Protein AF-A0A966Q3C2-F1 (afdb_monomer)

Radius of gyration: 20.26 Å; Cα contacts (8 Å, |Δi|>4): 524; chains: 1; bounding box: 48×35×57 Å

Nearest PDB structures (foldseek):
  7q4y-assembly2_B  TM=3.488E-01  e=3.262E+00  Homo sapiens
  4hvt-assembly1_A  TM=1.974E-01  e=1.768E+00  Rickettsia typhi str. Wilmington
  6cd8-assembly1_A  TM=2.090E-01  e=3.068E+00  Homo sapiens
  7wug-assembly1_4  TM=1.948E-01  e=4.711E+00  Saccharomyces cerevisiae

Mean predicted aligned error: 6.09 Å

Secondary structure (DSSP, 8-state):
----EE--PPPHHHHHHHHHHHHHHHHHHHTTS--HHHHHHHHHHHHH-GGGGGS-EEEEEE--S----TT--GGGHHHHH-SEEEEETT--EEEEEEE-TT--EEEEESGGGGSB-TTS-B-TTSHHHHHHHHTT--HHHHHHHHHHHTT--PPPPPPPP----HHHHHHHHHHHH-SSSEEEEE-SSS-EEEEE--HHHHHHHHTT-EEEEEEPPBTTB--EEEEEE-SSEEEEEEEE--SSSSS--EEEEEEEEE-SS--

Solvent-accessible surface area (backbone atoms only — not comparable to full-atom values): 14159 Å² total; per-residue (Å²): 137,91,72,53,34,33,63,79,80,63,59,81,66,54,49,51,51,51,54,50,51,45,54,51,50,36,48,25,55,75,59,75,54,78,45,67,62,55,46,57,51,50,54,38,49,24,72,43,40,59,76,68,63,72,48,60,65,75,44,56,43,76,56,78,81,73,44,69,43,63,95,58,54,51,70,57,32,11,76,51,58,21,51,32,38,34,29,31,74,83,68,50,78,44,23,32,27,75,31,55,77,82,54,44,66,74,30,24,28,52,44,31,48,46,24,44,47,98,84,72,45,73,33,77,85,25,65,22,31,50,54,41,35,27,63,31,47,52,62,53,54,43,49,47,16,51,26,61,51,68,70,53,84,75,89,75,85,87,61,86,74,48,70,59,34,60,69,53,43,36,56,52,46,48,60,48,69,30,18,59,24,32,45,36,32,39,73,51,101,74,42,68,48,48,33,47,31,41,69,76,51,45,47,52,62,44,44,82,52,41,75,78,47,72,46,60,24,34,76,91,38,66,42,37,37,40,31,36,35,29,85,35,30,36,34,40,38,39,40,24,43,86,59,94,70,72,68,37,44,30,29,40,35,28,56,73,43,67,34,81,95,54,109

Sequence (263 aa):
MKFDAVIAKGSNGGEKFEKKTINDLASYFKRKGVNKTYKALVDKLIAANPSFGANEIVSVTQRTGSTKKEGVATADLGAIIGDIVIKDSRNNTWYVSLKDVNGDTFSSYSGAASLFDATGTIQPDSAGAAFLKAFGTDLNKVQQGFDERNNVKRKRTAIRTTPANAKNMKQIFERAWGMNYFYVRKSGATDWKVFWMGRAKLDKLIDNMTVTNIRYPNPGSKQITIQCSTPYADYNIELRNSKRGEYPNDTKFKIVRFKGNFP

Structure (mmCIF, N/CA/C/O backbone):
data_AF-A0A966Q3C2-F1
#
_entry.id   AF-A0A966Q3C2-F1
#
loop_
_atom_site.group_PDB
_atom_site.id
_atom_site.type_symbol
_atom_site.label_atom_id
_atom_site.label_alt_id
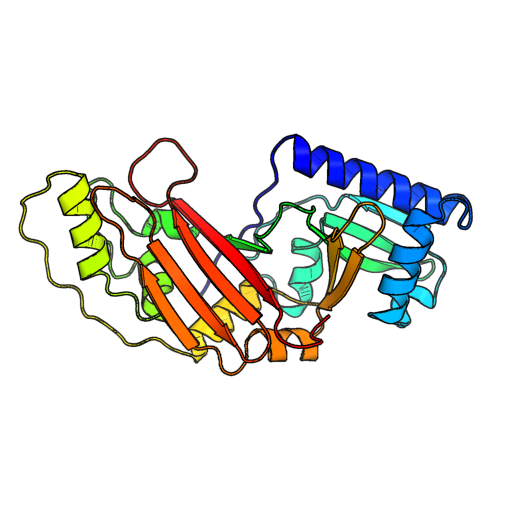_atom_site.label_comp_id
_atom_site.label_asym_id
_atom_site.label_entity_id
_atom_site.label_seq_id
_atom_site.pdbx_PDB_ins_code
_atom_site.Cartn_x
_atom_site.Cartn_y
_atom_site.Cartn_z
_atom_site.occupancy
_atom_site.B_iso_or_equiv
_atom_site.auth_seq_id
_atom_site.auth_comp_id
_atom_site.auth_asym_id
_atom_site.auth_atom_id
_atom_site.pdbx_PDB_model_num
ATOM 1 N N . MET A 1 1 ? 4.984 -16.562 -5.701 1.00 38.91 1 MET A N 1
ATOM 2 C CA . MET A 1 1 ? 5.988 -15.481 -5.602 1.00 38.91 1 MET A CA 1
ATOM 3 C C . MET A 1 1 ? 5.932 -14.906 -4.191 1.00 38.91 1 MET A C 1
ATOM 5 O O . MET A 1 1 ? 4.828 -14.663 -3.720 1.00 38.91 1 MET A O 1
ATOM 9 N N . LYS A 1 2 ? 7.064 -14.784 -3.485 1.00 41.56 2 LYS A N 1
ATOM 10 C CA . LYS A 1 2 ? 7.122 -14.247 -2.112 1.00 41.56 2 LYS A CA 1
ATOM 11 C C . LYS A 1 2 ? 7.489 -12.759 -2.178 1.00 41.56 2 LYS A C 1
ATOM 13 O O . LYS A 1 2 ? 8.458 -12.411 -2.845 1.00 41.56 2 LYS A O 1
ATOM 18 N N . PHE A 1 3 ? 6.697 -11.891 -1.548 1.00 43.09 3 PHE A N 1
ATOM 19 C CA . PHE A 1 3 ? 6.919 -10.442 -1.535 1.00 43.09 3 PHE A CA 1
ATOM 20 C C . PHE A 1 3 ? 7.098 -9.925 -0.095 1.00 43.09 3 PHE A C 1
ATOM 22 O O . PHE A 1 3 ? 6.173 -10.019 0.716 1.00 43.09 3 PHE A O 1
ATOM 29 N N . ASP A 1 4 ? 8.249 -9.307 0.184 1.00 48.25 4 ASP A N 1
ATOM 30 C CA . ASP A 1 4 ? 8.592 -8.663 1.459 1.00 48.25 4 ASP A CA 1
ATOM 31 C C . ASP A 1 4 ? 8.180 -7.192 1.512 1.00 48.25 4 ASP A C 1
ATOM 33 O O . ASP A 1 4 ? 8.952 -6.268 1.241 1.00 48.25 4 ASP A O 1
ATOM 37 N N . ALA A 1 5 ? 6.921 -6.967 1.876 1.00 39.97 5 ALA A N 1
ATOM 38 C CA . ALA A 1 5 ? 6.459 -5.644 2.263 1.00 39.97 5 ALA A CA 1
ATOM 39 C C . ALA A 1 5 ? 6.843 -5.356 3.732 1.00 39.97 5 ALA A C 1
ATOM 41 O O . ALA A 1 5 ? 6.685 -6.207 4.608 1.00 39.97 5 ALA A O 1
ATOM 42 N N . VAL A 1 6 ? 7.361 -4.156 3.995 1.00 39.25 6 VAL A N 1
ATOM 43 C CA . VAL A 1 6 ? 7.791 -3.653 5.312 1.00 39.25 6 VAL A CA 1
ATOM 44 C C . VAL A 1 6 ? 7.074 -2.329 5.557 1.00 39.25 6 VAL A C 1
ATOM 46 O O . VAL A 1 6 ? 6.781 -1.605 4.616 1.00 39.25 6 VAL A O 1
ATOM 49 N N . ILE A 1 7 ? 6.755 -1.983 6.798 1.00 43.19 7 ILE A N 1
ATOM 50 C CA . ILE A 1 7 ? 6.126 -0.691 7.111 1.00 43.19 7 ILE A CA 1
ATOM 51 C C . ILE A 1 7 ? 7.218 0.330 7.410 1.00 43.19 7 ILE A C 1
ATOM 53 O O . ILE A 1 7 ? 8.090 0.078 8.245 1.00 43.19 7 ILE A O 1
ATOM 57 N N . ALA A 1 8 ? 7.175 1.474 6.726 1.00 39.09 8 ALA A N 1
ATOM 58 C CA . ALA A 1 8 ? 8.045 2.600 7.027 1.00 39.09 8 ALA A CA 1
ATOM 59 C C . ALA A 1 8 ? 7.710 3.146 8.425 1.00 39.09 8 ALA A C 1
ATOM 61 O O . ALA A 1 8 ? 6.629 3.691 8.630 1.00 39.09 8 ALA A O 1
ATOM 62 N N . LYS A 1 9 ? 8.637 3.011 9.382 1.00 39.94 9 LYS A N 1
ATOM 63 C CA . LYS A 1 9 ? 8.557 3.717 10.668 1.00 39.94 9 LYS A CA 1
ATOM 64 C C . LYS A 1 9 ? 8.828 5.204 10.418 1.00 39.94 9 LYS A C 1
ATOM 66 O O . LYS A 1 9 ? 9.851 5.550 9.827 1.00 39.94 9 LYS A O 1
ATOM 71 N N . GLY A 1 10 ? 7.875 6.058 10.787 1.00 37.84 10 GLY A N 1
ATOM 72 C CA . GLY A 1 10 ? 7.931 7.501 10.554 1.00 37.84 10 GLY A CA 1
ATOM 73 C C . GLY A 1 10 ? 9.042 8.203 11.340 1.00 37.84 10 GLY A C 1
ATOM 74 O O . GLY A 1 10 ? 9.472 7.734 12.389 1.00 37.84 10 GLY A O 1
ATOM 75 N N . SER A 1 11 ? 9.494 9.346 10.815 1.00 46.34 11 SER A N 1
ATOM 76 C CA . SER A 1 11 ? 10.394 10.284 11.495 1.00 46.34 11 SER A CA 1
ATOM 77 C C . SER A 1 11 ? 9.716 10.945 12.707 1.00 46.34 11 SER A C 1
ATOM 79 O O . SER A 1 11 ? 8.501 10.838 12.885 1.00 46.34 11 SER A O 1
ATOM 81 N N . ASN A 1 12 ? 10.495 11.681 13.508 1.00 59.88 12 ASN A N 1
ATOM 82 C CA . ASN A 1 12 ? 10.131 12.296 14.797 1.00 59.88 12 ASN A CA 1
ATOM 83 C C . ASN A 1 12 ? 8.739 12.966 14.893 1.00 59.88 12 ASN A C 1
ATOM 85 O O . ASN A 1 12 ? 8.210 13.079 15.995 1.00 59.88 12 ASN A O 1
ATOM 89 N N . GLY A 1 13 ? 8.144 13.445 13.793 1.00 65.56 13 GLY A N 1
ATOM 90 C CA . GLY A 1 13 ? 6.788 14.015 13.781 1.00 65.56 13 GLY A CA 1
ATOM 91 C C . GLY A 1 1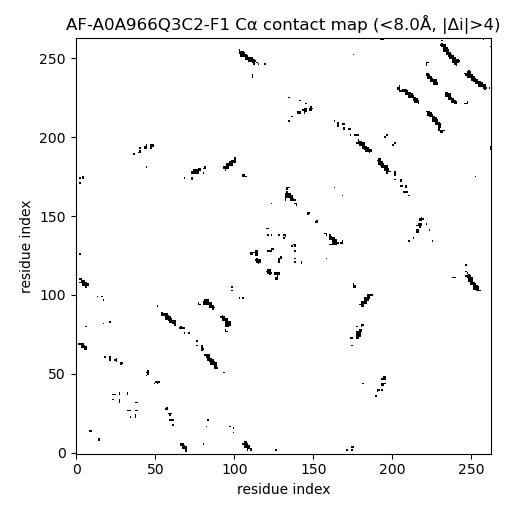3 ? 5.668 12.966 13.801 1.00 65.56 13 GLY A C 1
ATOM 92 O O . GLY A 1 13 ? 4.736 13.082 14.596 1.00 65.56 13 GLY A O 1
ATOM 93 N N . GLY A 1 14 ? 5.787 11.918 12.980 1.00 69.94 14 GLY A N 1
ATOM 94 C CA . GLY A 1 14 ? 4.809 10.826 12.917 1.00 69.94 14 GLY A CA 1
ATOM 95 C C . GLY A 1 14 ? 4.786 10.011 14.210 1.00 69.94 14 GLY A C 1
ATOM 96 O O . GLY A 1 14 ? 3.724 9.770 14.772 1.00 69.94 14 GLY A O 1
ATOM 97 N N . GLU A 1 15 ? 5.963 9.708 14.763 1.00 72.31 15 GLU A N 1
ATOM 98 C CA . GLU A 1 15 ? 6.072 8.985 16.036 1.00 72.31 15 GLU A CA 1
ATOM 99 C C . GLU A 1 15 ? 5.456 9.776 17.208 1.00 72.31 15 GLU A C 1
ATOM 101 O O . GLU A 1 15 ? 4.774 9.209 18.064 1.00 72.31 15 GLU A O 1
ATOM 106 N N . LYS A 1 16 ? 5.638 11.106 17.242 1.00 79.50 16 LYS A N 1
ATOM 107 C CA . LYS A 1 16 ? 4.986 11.976 18.239 1.00 79.50 16 LYS A CA 1
ATOM 108 C C . LYS A 1 16 ? 3.464 11.955 18.095 1.00 79.50 16 LYS A C 1
ATOM 110 O O . LYS A 1 16 ? 2.762 11.903 19.106 1.00 79.50 16 LYS A O 1
ATOM 115 N N . PHE A 1 17 ? 2.956 11.990 16.863 1.00 81.00 17 PHE A N 1
ATOM 116 C CA . PHE A 1 17 ? 1.524 11.904 16.587 1.00 81.00 17 PHE A CA 1
ATOM 117 C C . PHE A 1 17 ? 0.932 10.564 17.046 1.00 81.00 17 PHE A C 1
ATOM 119 O O . PHE A 1 17 ? -0.088 10.557 17.738 1.00 81.00 17 PHE A O 1
ATOM 126 N N . GLU A 1 18 ? 1.587 9.447 16.728 1.00 80.12 18 GLU A N 1
ATOM 127 C CA . GLU A 1 18 ? 1.166 8.109 17.156 1.00 80.12 18 GLU A CA 1
ATOM 128 C C . GLU A 1 18 ? 1.132 7.995 18.683 1.00 80.12 18 GLU A C 1
ATOM 130 O O . GLU A 1 18 ? 0.088 7.663 19.246 1.00 80.12 18 GLU A O 1
ATOM 135 N N . LYS A 1 19 ? 2.222 8.361 19.375 1.00 83.25 19 LYS A N 1
ATOM 136 C CA . LYS A 1 19 ? 2.292 8.320 20.848 1.00 83.25 19 LYS A CA 1
ATOM 137 C C . LYS A 1 19 ? 1.208 9.172 21.502 1.00 83.25 19 LYS A C 1
ATOM 139 O O . LYS A 1 19 ? 0.557 8.722 22.444 1.00 83.25 19 LYS A O 1
ATOM 144 N N . LYS A 1 20 ? 0.979 10.387 20.992 1.00 84.62 20 LYS A N 1
ATOM 145 C CA . LYS A 1 20 ? -0.098 11.255 21.483 1.00 84.62 20 LYS A CA 1
ATOM 146 C C . LYS A 1 20 ? -1.466 10.593 21.298 1.00 84.62 20 LYS A C 1
ATOM 148 O O . LYS A 1 20 ? -2.264 10.582 22.230 1.00 84.62 20 LYS A O 1
ATOM 153 N N . THR A 1 21 ? -1.713 10.018 20.123 1.00 86.50 21 THR A N 1
ATOM 154 C CA . THR A 1 21 ? -2.989 9.369 19.792 1.00 86.50 21 THR A CA 1
ATOM 155 C C . THR A 1 21 ? -3.266 8.167 20.691 1.00 86.50 21 THR A C 1
ATOM 157 O O . THR A 1 21 ? -4.381 8.015 21.186 1.00 86.50 21 THR A O 1
ATOM 160 N N . ILE A 1 22 ? -2.241 7.360 20.975 1.00 86.44 22 ILE A N 1
ATOM 161 C CA . ILE A 1 22 ? -2.315 6.230 21.910 1.00 86.44 22 ILE A CA 1
ATOM 162 C C . ILE A 1 22 ? -2.671 6.710 23.319 1.00 86.44 22 ILE A C 1
ATOM 164 O O . ILE A 1 22 ? -3.624 6.209 23.913 1.00 86.44 22 ILE A O 1
ATOM 168 N N . ASN A 1 23 ? -1.941 7.699 23.841 1.00 84.88 23 ASN A N 1
ATOM 169 C CA . ASN A 1 23 ? -2.151 8.206 25.200 1.00 84.88 23 ASN A CA 1
ATOM 170 C C . ASN A 1 23 ? -3.541 8.828 25.381 1.00 84.88 23 ASN A C 1
ATOM 172 O O . ASN A 1 23 ? -4.192 8.630 26.412 1.00 84.88 23 ASN A O 1
ATOM 176 N N . ASP A 1 24 ? -4.010 9.565 24.376 1.00 86.31 24 ASP A N 1
ATOM 177 C CA . ASP A 1 24 ? -5.331 10.177 24.401 1.00 86.31 24 ASP A CA 1
ATOM 178 C C . ASP A 1 24 ? -6.453 9.121 24.314 1.00 86.31 24 ASP A C 1
ATOM 180 O O . ASP A 1 24 ? -7.424 9.217 25.067 1.00 86.31 24 ASP A O 1
ATOM 184 N N . LEU A 1 25 ? -6.319 8.095 23.455 1.00 86.94 25 LEU A N 1
ATOM 185 C CA . LEU A 1 25 ? -7.257 6.961 23.379 1.00 86.94 25 LEU A CA 1
ATOM 186 C C . LEU A 1 25 ? -7.300 6.183 24.697 1.00 86.94 25 LEU A C 1
ATOM 188 O O . LEU A 1 25 ? -8.381 5.925 25.225 1.00 86.94 25 LEU A O 1
ATOM 192 N N . ALA A 1 26 ? -6.137 5.856 25.265 1.00 86.12 26 ALA A N 1
ATOM 193 C CA . ALA A 1 26 ? -6.043 5.184 26.558 1.00 86.12 26 ALA A CA 1
ATOM 194 C C . ALA A 1 26 ? -6.739 5.999 27.662 1.00 86.12 26 ALA A C 1
ATOM 196 O O . ALA A 1 26 ? -7.502 5.459 28.465 1.00 86.12 26 ALA A O 1
ATOM 197 N N . SER A 1 27 ? -6.531 7.320 27.668 1.00 83.81 27 SER A N 1
ATOM 198 C CA . SER A 1 27 ? -7.179 8.233 28.614 1.00 83.81 27 SER A CA 1
ATOM 199 C C . SER A 1 27 ? -8.694 8.307 28.414 1.00 83.81 27 SER A C 1
ATOM 201 O O . SER A 1 27 ? -9.431 8.344 29.400 1.00 83.81 27 SER A O 1
ATOM 203 N N . TYR A 1 28 ? -9.165 8.311 27.161 1.00 86.50 28 TYR A N 1
ATOM 204 C CA . TYR A 1 28 ? -10.589 8.306 26.822 1.00 86.50 28 TYR A CA 1
ATOM 205 C C . TYR A 1 28 ? -11.299 7.076 27.399 1.00 86.50 28 TYR A C 1
ATOM 207 O O . TYR A 1 28 ? -12.326 7.232 28.064 1.00 86.50 28 TYR A O 1
ATOM 215 N N . PHE A 1 29 ? -10.731 5.879 27.209 1.00 85.75 29 PHE A N 1
ATOM 216 C CA . PHE A 1 29 ? -11.319 4.643 27.730 1.00 85.75 29 PHE A CA 1
ATOM 217 C C . PHE A 1 29 ? -11.207 4.544 29.257 1.00 85.75 29 PHE A C 1
ATOM 219 O O . PHE A 1 29 ? -12.196 4.234 29.914 1.00 85.75 29 PHE A O 1
ATOM 226 N N . LYS A 1 30 ? -10.068 4.926 29.855 1.00 81.62 30 LYS A N 1
ATOM 227 C CA . LYS A 1 30 ? -9.888 4.901 31.321 1.00 81.62 30 LYS A CA 1
ATOM 228 C C . LYS A 1 30 ? -10.824 5.861 32.066 1.00 81.62 30 LYS A C 1
ATOM 230 O O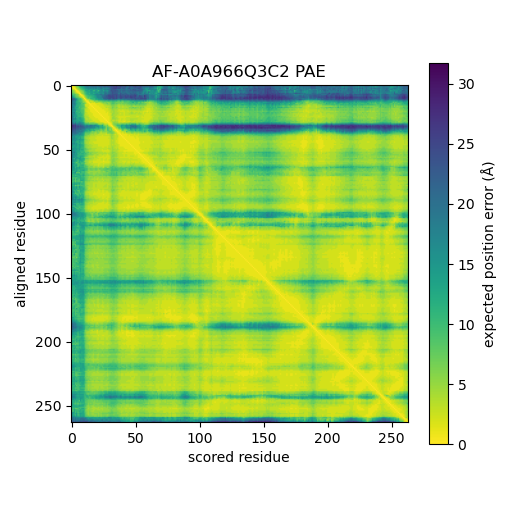 . LYS A 1 30 ? -11.240 5.567 33.182 1.00 81.62 30 LYS A O 1
ATOM 235 N N . ARG A 1 31 ? -11.129 7.029 31.487 1.00 74.81 31 ARG A N 1
ATOM 236 C CA . ARG A 1 31 ? -11.935 8.087 32.131 1.00 74.81 31 ARG A CA 1
ATOM 237 C C . ARG A 1 31 ? -13.383 8.153 31.626 1.00 74.81 31 ARG A C 1
ATOM 239 O O . ARG A 1 31 ? -14.027 9.173 31.833 1.00 74.81 31 ARG A O 1
ATOM 246 N N . LYS A 1 32 ? -13.894 7.111 30.955 1.00 65.44 32 LYS A N 1
ATOM 247 C CA . LYS A 1 32 ? -15.273 7.037 30.421 1.00 65.44 32 LYS A CA 1
ATOM 248 C C . LYS A 1 32 ? -15.702 8.266 29.595 1.00 65.44 32 LYS A C 1
ATOM 250 O O . LYS A 1 32 ? -16.758 8.847 29.819 1.00 65.44 32 LYS A O 1
ATOM 255 N N . GLY A 1 33 ? -14.900 8.661 28.607 1.00 60.06 33 GLY A N 1
ATOM 256 C CA . GLY A 1 33 ? -15.405 9.511 27.522 1.00 60.06 33 GLY A CA 1
ATOM 257 C C . GLY A 1 33 ? -15.298 11.032 27.679 1.00 60.06 33 GLY A C 1
ATOM 258 O O . GLY A 1 33 ? -15.899 11.766 26.899 1.00 60.06 33 GLY A O 1
ATOM 259 N N . VAL A 1 34 ? -14.494 11.539 28.620 1.00 58.44 34 VAL A N 1
ATOM 260 C CA . VAL A 1 34 ? -14.343 12.997 28.851 1.00 58.44 34 VAL A CA 1
ATOM 261 C C . VAL A 1 34 ? -13.699 13.737 27.657 1.00 58.44 34 VAL A C 1
ATOM 263 O O . VAL A 1 34 ? -13.908 14.935 27.473 1.00 58.44 34 VAL A O 1
ATOM 266 N N . ASN A 1 35 ? -12.950 13.045 26.789 1.00 66.75 35 ASN A N 1
ATOM 267 C CA . ASN A 1 35 ? -12.314 13.660 25.620 1.00 66.75 35 ASN A CA 1
ATOM 268 C C . ASN A 1 35 ? -13.223 13.607 24.373 1.00 66.75 35 ASN A C 1
ATOM 270 O O . ASN A 1 35 ? -13.216 12.625 23.626 1.00 66.75 35 ASN A O 1
ATOM 274 N N . LYS A 1 36 ? -13.976 14.692 24.126 1.00 65.19 36 LYS A N 1
ATOM 275 C CA . LYS A 1 36 ? -14.934 14.820 23.005 1.00 65.19 36 LYS A CA 1
ATOM 276 C C . LYS A 1 36 ? -14.326 14.522 21.624 1.00 65.19 36 LYS A C 1
ATOM 278 O O . LYS A 1 36 ? -15.007 13.950 20.778 1.00 65.19 36 LYS A O 1
ATOM 283 N N . THR A 1 37 ? -13.050 14.844 21.398 1.00 67.12 37 THR A N 1
ATOM 284 C CA . THR A 1 37 ? -12.366 14.585 20.116 1.00 67.12 37 THR A CA 1
ATOM 285 C C . THR A 1 37 ? -12.195 13.091 19.845 1.00 67.12 37 THR A C 1
ATOM 287 O O . THR A 1 37 ? -12.339 12.644 18.709 1.00 67.12 37 THR A O 1
ATOM 290 N N . TYR A 1 38 ? -11.916 12.302 20.883 1.00 80.19 38 TYR A N 1
ATOM 291 C CA . TYR A 1 38 ? -11.744 10.855 20.743 1.00 80.19 38 TYR A CA 1
ATOM 292 C C . TYR A 1 38 ? -13.061 10.097 20.793 1.00 80.19 38 TYR A C 1
ATOM 294 O O . TYR A 1 38 ? -13.133 9.011 20.226 1.00 80.19 38 TYR A O 1
ATOM 302 N N . LYS A 1 39 ? -14.124 10.703 21.339 1.00 84.00 39 LYS A N 1
ATOM 303 C CA . LYS A 1 39 ? -15.482 10.179 21.178 1.00 84.00 39 LYS A CA 1
ATOM 304 C C . LYS A 1 39 ? -15.829 10.003 19.699 1.00 84.00 39 LYS A C 1
ATOM 306 O O . LYS A 1 39 ? -16.220 8.916 19.299 1.00 84.00 39 LYS A O 1
ATOM 311 N N . ALA A 1 40 ? -15.600 11.033 18.880 1.00 86.00 40 ALA A N 1
ATOM 312 C CA . ALA A 1 40 ? -15.886 10.975 17.446 1.00 86.00 40 ALA A CA 1
ATOM 313 C C . ALA A 1 40 ? -15.088 9.870 16.730 1.00 86.00 40 ALA A C 1
ATOM 315 O O . ALA A 1 40 ? -15.624 9.182 15.866 1.00 86.00 40 ALA A O 1
ATOM 316 N N . LEU A 1 41 ? -13.819 9.668 17.102 1.00 89.56 41 LEU A N 1
ATOM 317 C CA . LEU A 1 41 ? -13.018 8.565 16.568 1.00 89.56 41 LEU A CA 1
ATOM 318 C C . LEU A 1 41 ? -13.589 7.200 16.985 1.00 89.56 41 LEU A C 1
ATOM 320 O O . LEU A 1 41 ? -13.743 6.325 16.139 1.00 89.56 41 LEU A O 1
ATOM 324 N N . VAL A 1 42 ? -13.926 7.022 18.265 1.00 91.00 42 VAL A N 1
ATOM 325 C CA . VAL A 1 42 ? -14.482 5.764 18.788 1.00 91.00 42 VAL A CA 1
ATOM 326 C C . VAL A 1 42 ? -15.838 5.446 18.166 1.00 91.00 42 VAL A C 1
ATOM 328 O O . VAL A 1 42 ? -16.036 4.320 17.722 1.00 91.00 42 VAL A O 1
ATOM 331 N N . ASP A 1 43 ? -16.727 6.431 18.035 1.00 91.50 43 ASP A N 1
ATOM 332 C CA . ASP A 1 43 ? -18.014 6.260 17.355 1.00 91.50 43 ASP A CA 1
ATOM 333 C C . ASP A 1 43 ? -17.804 5.771 15.908 1.00 91.50 43 ASP A C 1
ATOM 335 O O . ASP A 1 43 ? -18.489 4.856 15.451 1.00 91.50 43 ASP A O 1
ATOM 339 N N . LYS A 1 44 ? -16.804 6.314 15.194 1.00 93.12 44 LYS A N 1
ATOM 340 C CA . LYS A 1 44 ? -16.458 5.863 13.836 1.00 93.12 44 LYS A CA 1
ATOM 341 C C . LYS A 1 44 ? -15.824 4.468 13.801 1.00 93.12 44 LYS A C 1
ATOM 343 O O . LYS A 1 44 ? -16.072 3.734 12.848 1.00 93.12 44 LYS A O 1
ATOM 348 N N . LEU A 1 45 ? -15.038 4.077 14.808 1.00 94.94 45 LEU A N 1
ATOM 349 C CA . LEU A 1 45 ? -14.520 2.704 14.934 1.00 94.94 45 LEU A CA 1
ATOM 350 C C . LEU A 1 45 ? -15.668 1.703 15.120 1.00 94.94 45 LEU A C 1
ATOM 352 O O . LEU A 1 45 ? -15.722 0.700 14.411 1.00 94.94 45 LEU A O 1
ATOM 356 N N . ILE A 1 46 ? -16.618 2.011 16.009 1.00 95.19 46 ILE A N 1
ATOM 357 C CA . ILE A 1 46 ? -17.813 1.187 16.243 1.00 95.19 46 ILE A CA 1
ATOM 358 C C . ILE A 1 46 ? -18.665 1.110 14.972 1.00 95.19 46 ILE A C 1
ATOM 360 O O . ILE A 1 46 ? -19.058 0.022 14.566 1.00 95.19 46 ILE A O 1
ATOM 364 N N . ALA A 1 47 ? -18.902 2.235 14.294 1.00 95.12 47 ALA A N 1
ATOM 365 C CA . ALA A 1 47 ? -19.659 2.247 13.043 1.00 95.12 47 ALA A CA 1
ATOM 366 C C . ALA A 1 47 ? -18.974 1.429 11.931 1.00 95.12 47 ALA A C 1
ATOM 368 O O . ALA A 1 47 ? -19.646 0.763 11.147 1.00 95.12 47 ALA A O 1
ATOM 369 N N . ALA A 1 48 ? -17.639 1.459 11.864 1.00 95.12 48 ALA A N 1
ATOM 370 C CA . ALA A 1 48 ? -16.870 0.711 10.874 1.00 95.12 48 ALA A CA 1
ATOM 371 C C . ALA A 1 48 ? -16.845 -0.803 11.141 1.00 95.12 48 ALA A C 1
ATOM 373 O O . ALA A 1 48 ? -16.741 -1.579 10.190 1.00 95.12 48 ALA A O 1
ATOM 374 N N . ASN A 1 49 ? -16.916 -1.225 12.406 1.00 96.19 49 ASN A N 1
ATOM 375 C CA . ASN A 1 49 ? -17.087 -2.622 12.790 1.00 96.19 49 ASN A CA 1
ATOM 376 C C . ASN A 1 49 ? -17.796 -2.731 14.160 1.00 96.19 49 ASN A C 1
ATOM 378 O O . ASN A 1 49 ? -17.128 -2.612 15.193 1.00 96.19 49 ASN A O 1
ATOM 382 N N . PRO A 1 50 ? -19.119 -2.998 14.194 1.00 95.25 50 PRO A N 1
ATOM 383 C CA . PRO A 1 50 ? -19.914 -2.975 15.426 1.00 95.25 50 PRO A CA 1
ATOM 384 C C . PRO A 1 50 ? -19.416 -3.902 16.536 1.00 95.25 50 PRO A C 1
ATOM 386 O O . PRO A 1 50 ? -19.586 -3.587 17.713 1.00 95.25 50 PRO A O 1
ATOM 389 N N . SER A 1 51 ? -18.741 -5.007 16.195 1.00 95.12 51 SER A N 1
ATOM 390 C CA . SER A 1 51 ? -18.183 -5.925 17.195 1.00 95.12 51 SER A CA 1
ATOM 391 C C . SER A 1 51 ? -17.119 -5.275 18.086 1.00 95.12 51 SER A C 1
ATOM 393 O O . SER A 1 51 ? -16.911 -5.732 19.204 1.00 95.12 51 SER A O 1
ATOM 395 N N . PHE A 1 52 ? -16.466 -4.201 17.626 1.00 94.19 52 PHE A N 1
ATOM 396 C CA . PHE A 1 52 ? -15.507 -3.440 18.433 1.00 94.19 52 PHE A CA 1
ATOM 397 C C . PHE A 1 52 ? -16.161 -2.774 19.649 1.00 94.19 52 PHE A C 1
ATOM 399 O O . PHE A 1 52 ? -15.551 -2.698 20.710 1.00 94.19 52 PHE A O 1
ATOM 406 N N . GLY A 1 53 ? -17.407 -2.311 19.507 1.00 89.50 53 GLY A N 1
ATOM 407 C CA . GLY A 1 53 ? -18.156 -1.650 20.580 1.00 89.50 53 GLY A CA 1
ATOM 408 C C . GLY A 1 53 ? -18.918 -2.602 21.500 1.00 89.50 53 GLY A C 1
ATOM 409 O O . GLY A 1 53 ? -19.625 -2.135 22.386 1.00 89.50 53 GLY A O 1
ATOM 410 N N . ALA A 1 54 ? -18.819 -3.917 21.282 1.00 92.81 54 ALA A N 1
ATOM 411 C CA . ALA A 1 54 ? -19.628 -4.904 21.996 1.00 92.81 54 ALA A CA 1
ATOM 412 C C . ALA A 1 54 ? -19.158 -5.164 23.438 1.00 92.81 54 ALA A C 1
ATOM 414 O O . ALA A 1 54 ? -19.934 -5.658 24.252 1.00 92.81 54 ALA A O 1
ATOM 415 N N . ASN A 1 55 ? -17.898 -4.854 23.753 1.00 91.69 55 ASN A N 1
ATOM 416 C CA . ASN A 1 55 ? -17.293 -5.102 25.059 1.00 91.69 55 ASN A CA 1
ATOM 417 C C . ASN A 1 55 ? -16.543 -3.860 25.552 1.00 91.69 55 ASN A C 1
ATOM 419 O O . ASN A 1 55 ? -16.113 -3.014 24.767 1.00 91.69 55 ASN A O 1
ATOM 423 N N . GLU A 1 56 ? -16.350 -3.772 26.867 1.00 90.38 56 GLU A N 1
ATOM 424 C CA . GLU A 1 56 ? -15.559 -2.704 27.474 1.00 90.38 56 GLU A CA 1
ATOM 425 C C . GLU A 1 56 ? -14.094 -2.792 27.032 1.00 90.38 56 GLU A C 1
ATOM 427 O O . GLU A 1 56 ? -13.487 -3.861 27.068 1.00 90.38 56 GLU A O 1
ATOM 432 N N . ILE A 1 57 ? -13.508 -1.660 26.644 1.00 91.62 57 ILE A N 1
ATOM 433 C CA . ILE A 1 57 ? -12.086 -1.578 26.312 1.00 91.62 57 ILE A CA 1
ATOM 434 C C . ILE A 1 57 ? -11.267 -1.437 27.592 1.00 91.62 57 ILE A C 1
ATOM 436 O O . ILE A 1 57 ? -11.413 -0.462 28.326 1.00 91.62 57 ILE A O 1
ATOM 440 N N . VAL A 1 58 ? -10.357 -2.384 27.818 1.00 91.50 58 VAL A N 1
ATOM 441 C CA . VAL A 1 58 ? -9.539 -2.462 29.040 1.00 91.50 58 VAL A CA 1
ATOM 442 C C . VAL A 1 58 ? -8.088 -2.039 28.817 1.00 91.50 58 VAL A C 1
ATOM 444 O O . VAL A 1 58 ? -7.384 -1.715 29.771 1.00 91.50 58 VAL A O 1
ATOM 447 N N . SER A 1 59 ? -7.610 -2.033 27.568 1.00 91.19 59 SER A N 1
ATOM 448 C CA . SER A 1 59 ? -6.222 -1.679 27.262 1.00 91.19 59 SER A CA 1
ATOM 449 C C . SER A 1 59 ? -6.061 -1.052 25.882 1.00 91.19 59 SER A C 1
ATOM 451 O O . SER A 1 59 ? -6.689 -1.483 24.917 1.00 91.19 59 SER A O 1
ATOM 453 N N . VAL A 1 60 ? -5.174 -0.060 25.795 1.00 91.56 60 VAL A N 1
ATOM 454 C CA . VAL A 1 60 ? -4.701 0.556 24.551 1.00 91.56 60 VAL A CA 1
ATOM 455 C C . VAL A 1 60 ? -3.188 0.695 24.658 1.00 91.56 60 VAL A C 1
ATOM 457 O O . VAL A 1 60 ? -2.692 1.386 25.547 1.00 91.56 60 VAL A O 1
ATOM 460 N N . THR A 1 61 ? -2.448 0.041 23.768 1.00 90.19 61 THR A N 1
ATOM 461 C CA . THR A 1 61 ? -0.982 0.020 23.791 1.00 90.19 61 THR A CA 1
ATOM 462 C C . THR A 1 61 ? -0.396 0.219 22.400 1.00 90.19 61 THR A C 1
ATOM 464 O O . THR A 1 61 ? -1.053 0.007 21.381 1.00 90.19 61 THR A O 1
ATOM 467 N N . GLN A 1 62 ? 0.867 0.642 22.348 1.00 89.12 62 GLN A N 1
ATOM 468 C CA . GLN A 1 62 ? 1.621 0.656 21.100 1.00 89.12 62 GLN A CA 1
ATOM 469 C C . GLN A 1 62 ? 1.964 -0.777 20.688 1.00 89.12 62 GLN A C 1
ATOM 471 O O . GLN A 1 62 ? 2.394 -1.580 21.520 1.00 89.12 62 GLN A O 1
ATOM 476 N N . ARG A 1 63 ? 1.842 -1.090 19.395 1.00 90.25 63 ARG A N 1
ATOM 477 C CA . ARG A 1 63 ? 2.318 -2.370 18.873 1.00 90.25 63 ARG A CA 1
ATOM 478 C C . ARG A 1 63 ? 3.847 -2.438 18.951 1.00 90.25 63 ARG A C 1
ATOM 480 O O . ARG A 1 63 ? 4.555 -1.543 18.489 1.00 90.25 63 ARG A O 1
ATOM 487 N N . THR A 1 64 ? 4.363 -3.547 19.468 1.00 83.38 64 THR A N 1
ATOM 488 C CA . THR A 1 64 ? 5.793 -3.873 19.480 1.00 83.38 64 THR A CA 1
ATOM 489 C C . THR A 1 64 ? 6.097 -5.039 18.531 1.00 83.38 64 THR A C 1
ATOM 491 O O . THR A 1 64 ? 5.197 -5.719 18.040 1.00 83.38 64 THR A O 1
ATOM 494 N N . GLY A 1 65 ? 7.379 -5.258 18.227 1.00 81.75 65 GLY A N 1
ATOM 495 C CA . GLY A 1 65 ? 7.832 -6.382 17.402 1.00 81.75 65 GLY A CA 1
ATOM 496 C C . GLY A 1 65 ? 8.047 -6.065 15.917 1.00 81.75 65 GLY A C 1
ATOM 497 O O . GLY A 1 65 ? 8.022 -4.910 15.470 1.00 81.75 65 GLY A O 1
ATOM 498 N N . SER A 1 66 ? 8.310 -7.126 15.150 1.00 79.50 66 SER A N 1
ATOM 499 C CA . SER A 1 66 ? 8.693 -7.059 13.734 1.00 79.50 66 SER A CA 1
ATOM 500 C C . SER A 1 66 ? 7.605 -6.424 12.866 1.00 79.50 66 SER A C 1
ATOM 502 O O . SER A 1 66 ? 6.419 -6.622 13.107 1.00 79.50 66 SER A O 1
ATOM 504 N N . THR A 1 67 ? 8.011 -5.663 11.850 1.00 80.75 67 THR A N 1
ATOM 505 C CA . THR A 1 67 ? 7.132 -5.155 10.779 1.00 80.75 67 THR A CA 1
ATOM 506 C C . THR A 1 67 ? 7.284 -5.954 9.483 1.00 80.75 67 THR A C 1
ATOM 508 O O . THR A 1 67 ? 6.725 -5.575 8.452 1.00 80.75 67 THR A O 1
ATOM 511 N N . LYS A 1 68 ? 8.070 -7.042 9.507 1.00 80.25 68 LYS A N 1
ATOM 512 C CA . LYS A 1 68 ? 8.231 -7.935 8.359 1.00 80.25 68 LYS A CA 1
ATOM 513 C C . LYS A 1 68 ? 6.924 -8.665 8.123 1.00 80.25 68 LYS A C 1
ATOM 515 O O . LYS A 1 68 ? 6.399 -9.307 9.028 1.00 80.25 68 LYS A O 1
ATOM 520 N N . LYS A 1 69 ? 6.430 -8.584 6.893 1.00 83.31 69 LYS A N 1
ATOM 521 C CA . LYS A 1 69 ? 5.229 -9.310 6.516 1.00 83.31 69 LYS A CA 1
ATOM 522 C C . LYS A 1 69 ? 5.544 -10.749 6.126 1.00 83.31 69 LYS A C 1
ATOM 524 O O . LYS A 1 69 ? 4.655 -11.560 6.278 1.00 83.31 69 LYS A O 1
ATOM 529 N N . GLU A 1 70 ? 6.731 -11.088 5.617 1.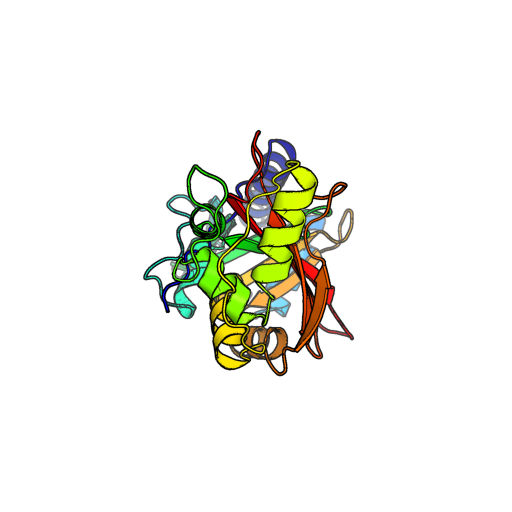00 81.12 70 GLU A N 1
ATOM 530 C CA . GLU A 1 70 ? 7.083 -12.425 5.087 1.00 81.12 70 GLU A CA 1
ATOM 531 C C . GLU A 1 70 ? 6.522 -13.612 5.901 1.00 81.12 70 GLU A C 1
ATOM 533 O O . GLU A 1 70 ? 6.584 -13.622 7.126 1.00 81.12 70 GLU A O 1
ATOM 538 N N . GLY A 1 71 ? 5.943 -14.607 5.219 1.00 83.56 71 GLY A N 1
ATOM 539 C CA . GLY A 1 71 ? 5.447 -15.842 5.849 1.00 83.56 71 GLY A CA 1
ATOM 540 C C . GLY A 1 71 ? 4.123 -15.721 6.616 1.00 83.56 71 GLY A C 1
ATOM 541 O O . GLY A 1 71 ? 3.475 -16.732 6.853 1.00 83.56 71 GLY A O 1
ATOM 542 N N . VAL A 1 72 ? 3.670 -14.508 6.943 1.00 88.44 72 VAL A N 1
ATOM 543 C CA . VAL A 1 72 ? 2.394 -14.270 7.646 1.00 88.44 72 VAL A CA 1
ATOM 544 C C . VAL A 1 72 ? 1.212 -14.408 6.679 1.00 88.44 72 VAL A C 1
ATOM 546 O O . VAL A 1 72 ? 1.308 -13.938 5.543 1.00 88.44 72 VAL A O 1
ATOM 549 N N . ALA A 1 73 ? 0.085 -15.003 7.074 1.00 91.31 73 ALA A N 1
ATOM 550 C CA . ALA A 1 73 ? -1.108 -15.039 6.223 1.00 91.31 73 ALA A CA 1
ATOM 551 C C . ALA A 1 73 ? -1.728 -13.635 6.077 1.00 91.31 73 ALA A C 1
ATOM 553 O O . ALA A 1 73 ? -1.611 -12.795 6.963 1.00 91.31 73 ALA A O 1
ATOM 554 N N . THR A 1 74 ? -2.417 -13.349 4.966 1.00 91.00 74 THR A N 1
ATOM 555 C CA . THR A 1 74 ? -3.050 -12.029 4.740 1.00 91.00 74 THR A CA 1
ATOM 556 C C . THR A 1 74 ? -4.040 -11.650 5.847 1.00 91.00 74 THR A C 1
ATOM 558 O O . THR A 1 74 ? -4.100 -10.482 6.227 1.00 91.00 74 THR A O 1
ATOM 561 N N . ALA A 1 75 ? -4.764 -12.634 6.391 1.00 93.19 75 ALA A N 1
ATOM 562 C CA . ALA A 1 75 ? -5.697 -12.452 7.504 1.00 93.19 75 ALA A CA 1
ATOM 563 C C . ALA A 1 75 ? -5.009 -12.012 8.811 1.00 93.19 75 ALA A C 1
ATOM 565 O O . ALA A 1 75 ? -5.625 -11.320 9.615 1.00 93.19 75 ALA A O 1
ATOM 566 N N . ASP A 1 76 ? -3.730 -12.338 8.990 1.00 93.31 76 ASP A N 1
ATOM 567 C CA . ASP A 1 76 ? -2.985 -12.057 10.224 1.00 93.31 76 ASP A CA 1
ATOM 568 C C . ASP A 1 76 ? -2.145 -10.779 10.111 1.00 93.31 76 ASP A C 1
ATOM 570 O O . ASP A 1 76 ? -1.549 -10.305 11.080 1.00 93.31 76 ASP A O 1
ATOM 574 N N . LEU A 1 77 ? -2.099 -10.176 8.917 1.00 92.69 77 LEU A N 1
ATOM 575 C CA . LEU A 1 77 ? -1.310 -8.975 8.675 1.00 92.69 77 LEU A CA 1
ATOM 576 C C . LEU A 1 77 ? -1.782 -7.763 9.480 1.00 92.69 77 LEU A C 1
ATOM 578 O O . LEU A 1 77 ? -0.971 -6.870 9.703 1.00 92.69 77 LEU A O 1
ATOM 582 N N . GLY A 1 78 ? -3.028 -7.722 9.954 1.00 92.38 78 GLY A N 1
ATOM 583 C CA . GLY A 1 78 ? -3.518 -6.655 10.828 1.00 92.38 78 GLY A CA 1
ATOM 584 C C . GLY A 1 78 ? -2.660 -6.483 12.081 1.00 92.38 78 GLY A C 1
ATOM 585 O O . GLY A 1 78 ? -2.323 -5.356 12.442 1.00 92.38 78 GLY A O 1
ATOM 586 N N . ALA A 1 79 ? -2.186 -7.591 12.660 1.00 92.31 79 ALA A N 1
ATOM 587 C CA . ALA A 1 79 ? -1.294 -7.583 13.817 1.00 92.31 79 ALA A CA 1
ATOM 588 C C . ALA A 1 79 ? 0.105 -7.029 13.507 1.00 92.31 79 ALA A C 1
ATOM 590 O O . ALA A 1 79 ? 0.779 -6.527 14.401 1.00 92.31 79 ALA A O 1
ATOM 591 N N . ILE A 1 80 ? 0.545 -7.105 12.247 1.00 90.50 80 ILE A N 1
ATOM 592 C CA . ILE A 1 80 ? 1.824 -6.553 11.775 1.00 90.50 80 ILE A CA 1
ATOM 593 C C . ILE A 1 80 ? 1.668 -5.089 11.345 1.00 90.50 80 ILE A C 1
ATOM 595 O O . ILE A 1 80 ? 2.607 -4.305 11.487 1.00 90.50 80 ILE A O 1
ATOM 599 N N . ILE A 1 81 ? 0.494 -4.733 10.811 1.00 89.56 81 ILE A N 1
ATOM 600 C CA . ILE A 1 81 ? 0.175 -3.425 10.225 1.00 89.56 81 ILE A CA 1
ATOM 601 C C . ILE A 1 81 ? -0.303 -2.400 11.248 1.00 89.56 81 ILE A C 1
ATOM 603 O O . ILE A 1 81 ? -0.103 -1.202 11.047 1.00 89.56 81 ILE A O 1
ATOM 607 N N . GLY A 1 82 ? -0.919 -2.858 12.335 1.00 89.69 82 GLY A N 1
ATOM 608 C CA . GLY A 1 82 ? -1.363 -1.992 13.412 1.00 89.69 82 GLY A CA 1
ATOM 609 C C . GLY A 1 82 ? -0.213 -1.218 14.056 1.00 89.69 82 GLY A C 1
ATOM 610 O O . GLY A 1 82 ? 0.854 -1.756 14.344 1.00 89.69 82 GLY A O 1
ATOM 611 N N . ASP A 1 83 ? -0.468 0.048 14.340 1.00 89.38 83 ASP A N 1
ATOM 612 C CA . ASP A 1 83 ? 0.382 0.899 15.168 1.00 89.38 83 ASP A CA 1
ATOM 613 C C . ASP A 1 83 ? -0.092 0.842 16.634 1.00 89.38 83 ASP A C 1
ATOM 615 O O . ASP A 1 83 ? 0.713 0.900 17.568 1.00 89.38 83 ASP A O 1
ATOM 619 N N . ILE A 1 84 ? -1.401 0.633 16.834 1.00 91.94 84 ILE A N 1
ATOM 620 C CA . ILE A 1 84 ? -2.055 0.476 18.139 1.00 91.94 84 ILE A CA 1
ATOM 621 C C . ILE A 1 84 ? -2.659 -0.922 18.264 1.00 91.94 84 ILE A C 1
ATOM 623 O O . ILE A 1 84 ? -3.276 -1.433 17.325 1.00 91.94 84 ILE A O 1
ATOM 627 N N . VAL A 1 85 ? -2.529 -1.495 19.458 1.00 94.75 85 VAL A N 1
ATOM 628 C CA . VAL A 1 85 ? -3.246 -2.686 19.910 1.00 94.75 85 VAL A CA 1
ATOM 629 C C . VAL A 1 85 ? -4.261 -2.268 20.971 1.00 94.75 85 VAL A C 1
ATOM 631 O O . VAL A 1 85 ? -3.907 -1.646 21.971 1.00 94.75 85 VAL A O 1
ATOM 634 N N . ILE A 1 86 ? -5.528 -2.604 20.758 1.00 93.94 86 ILE A N 1
ATOM 635 C CA . ILE A 1 86 ? -6.619 -2.367 21.704 1.00 93.94 86 ILE A CA 1
ATOM 636 C C . ILE A 1 86 ? -7.147 -3.723 22.164 1.00 93.94 86 ILE A C 1
ATOM 638 O O . ILE A 1 86 ? -7.395 -4.595 21.333 1.00 93.94 86 ILE A O 1
ATOM 642 N N . LYS A 1 87 ? -7.331 -3.905 23.473 1.00 95.12 87 LYS A N 1
ATOM 643 C CA . LYS A 1 87 ? -7.945 -5.111 24.037 1.00 95.12 87 LYS A CA 1
ATOM 644 C C . LYS A 1 87 ? -9.242 -4.789 24.750 1.00 95.12 87 LYS A C 1
ATOM 646 O O . LYS A 1 87 ? -9.315 -3.803 25.488 1.00 95.12 87 LYS A O 1
ATOM 651 N N . ASP A 1 88 ? -10.230 -5.650 24.551 1.00 93.69 88 ASP A N 1
ATOM 652 C CA . ASP A 1 88 ? -11.488 -5.599 25.286 1.00 93.69 88 ASP A CA 1
ATOM 653 C C . ASP A 1 88 ? -11.500 -6.540 26.503 1.00 93.69 88 ASP A C 1
ATOM 655 O O . ASP A 1 88 ? -10.567 -7.317 26.727 1.00 93.69 88 ASP A O 1
ATOM 659 N N . SER A 1 89 ? -12.555 -6.457 27.310 1.00 93.25 89 SER A N 1
ATOM 660 C CA . SER A 1 89 ? -12.739 -7.245 28.533 1.00 93.25 89 SER A CA 1
ATOM 661 C C . SER A 1 89 ? -12.918 -8.746 28.289 1.00 93.25 89 SER A C 1
ATOM 663 O O . SER A 1 89 ? -12.787 -9.531 29.225 1.00 93.25 89 SER A O 1
ATOM 665 N N . ARG A 1 90 ? -13.158 -9.168 27.040 1.00 95.88 90 ARG A N 1
ATOM 666 C CA . ARG A 1 90 ? -13.162 -10.578 26.616 1.00 95.88 90 ARG A CA 1
ATOM 667 C C . ARG A 1 90 ? -11.830 -11.010 26.001 1.00 95.88 90 ARG A C 1
ATOM 669 O O . ARG A 1 90 ? -11.739 -12.107 25.458 1.00 95.88 90 ARG A O 1
ATOM 676 N N . ASN A 1 91 ? -10.799 -10.169 26.096 1.00 92.69 91 ASN A N 1
ATOM 677 C CA . ASN A 1 91 ? -9.474 -10.378 25.518 1.00 92.69 91 ASN A CA 1
ATOM 678 C C . ASN A 1 91 ? -9.473 -10.464 23.976 1.00 92.69 91 ASN A C 1
ATOM 680 O O . ASN A 1 91 ? -8.492 -10.927 23.386 1.00 92.69 91 ASN A O 1
ATOM 684 N N . ASN A 1 92 ? -10.516 -9.961 23.300 1.00 95.62 92 ASN A N 1
ATOM 685 C CA . ASN A 1 92 ? -10.429 -9.736 21.859 1.00 95.62 92 ASN A CA 1
ATOM 686 C C . ASN A 1 92 ? -9.407 -8.635 21.594 1.00 95.62 92 ASN A C 1
ATOM 688 O O . ASN A 1 92 ? -9.307 -7.656 22.339 1.00 95.62 92 ASN A O 1
ATOM 692 N N . THR A 1 93 ? -8.650 -8.801 20.513 1.00 96.19 93 THR A N 1
ATOM 693 C CA . THR A 1 93 ? -7.600 -7.864 20.126 1.00 96.19 93 THR A CA 1
ATOM 694 C C . THR A 1 93 ? -7.979 -7.151 18.838 1.00 96.19 93 THR A C 1
ATOM 696 O O . THR A 1 93 ? -8.301 -7.783 17.835 1.00 96.19 93 THR A O 1
ATOM 699 N N . TRP A 1 94 ? -7.891 -5.826 18.866 1.00 96.81 94 TRP A N 1
ATOM 700 C CA . TRP A 1 94 ? -8.181 -4.949 17.744 1.00 96.81 94 TRP A CA 1
ATOM 701 C C . TRP A 1 94 ? -6.929 -4.177 17.363 1.00 96.81 94 TRP A C 1
ATOM 703 O O . TRP A 1 94 ? -6.263 -3.581 18.211 1.00 96.81 94 TRP A O 1
ATOM 713 N N . TYR A 1 95 ? -6.623 -4.164 16.074 1.00 96.50 95 TYR A N 1
ATOM 714 C CA . TYR A 1 95 ? -5.459 -3.468 15.544 1.00 96.50 95 TYR A CA 1
ATOM 715 C C . TYR A 1 95 ? -5.895 -2.189 14.846 1.00 96.50 95 TYR A C 1
ATOM 717 O O . TYR A 1 95 ? -6.872 -2.195 14.097 1.00 96.50 95 TYR A O 1
ATOM 725 N N . VAL A 1 96 ? -5.165 -1.098 15.060 1.00 94.75 96 VAL A N 1
ATOM 726 C CA . VAL A 1 96 ? -5.411 0.180 14.381 1.00 94.75 96 VAL A CA 1
ATOM 727 C C . VAL A 1 96 ? -4.137 0.616 13.682 1.00 94.75 96 VAL A C 1
ATOM 729 O O . VAL A 1 96 ? -3.119 0.813 14.339 1.00 94.75 96 VAL A O 1
ATOM 732 N N . SER A 1 97 ? -4.192 0.785 12.362 1.00 92.44 97 SER A N 1
ATOM 733 C CA . SER A 1 97 ? -3.131 1.447 11.603 1.00 92.44 97 SER A CA 1
ATOM 734 C C . SER A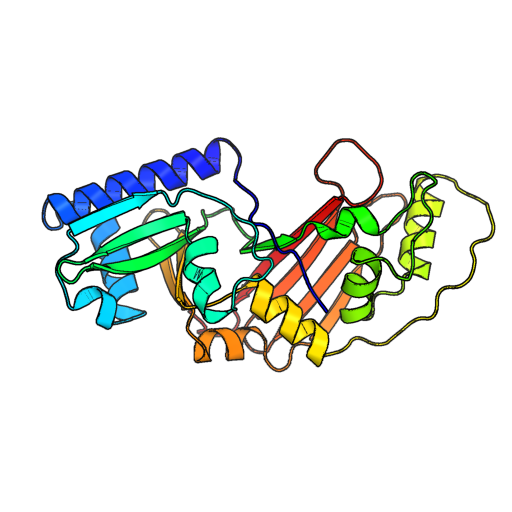 1 97 ? -3.462 2.926 11.476 1.00 92.44 97 SER A C 1
ATOM 736 O O . SER A 1 97 ? -4.503 3.289 10.922 1.00 92.44 97 SER A O 1
ATOM 738 N N . LEU A 1 98 ? -2.581 3.772 11.996 1.00 89.12 98 LEU A N 1
ATOM 739 C CA . LEU A 1 98 ? -2.741 5.214 12.040 1.00 89.12 98 LEU A CA 1
ATOM 740 C C . LEU A 1 98 ? -2.020 5.879 10.876 1.00 89.12 98 LEU A C 1
ATOM 742 O O . LEU A 1 98 ? -0.907 5.510 10.505 1.00 89.12 98 LEU A O 1
ATOM 746 N N . LYS A 1 99 ? -2.653 6.894 10.298 1.00 85.50 99 LYS A N 1
ATOM 747 C CA . LYS A 1 99 ? -2.042 7.785 9.313 1.00 85.50 99 LYS A CA 1
ATOM 748 C C . LYS A 1 99 ? -2.319 9.225 9.721 1.00 85.50 99 LYS A C 1
ATOM 750 O O . LYS A 1 99 ? -3.463 9.597 10.002 1.00 85.50 99 LYS A O 1
ATOM 755 N N . ASP A 1 100 ? -1.260 10.022 9.795 1.00 78.25 100 ASP A N 1
ATOM 756 C CA . ASP A 1 100 ? -1.374 11.457 10.024 1.00 78.25 100 ASP A CA 1
ATOM 757 C C . ASP A 1 100 ? -1.899 12.163 8.758 1.00 78.25 100 ASP A C 1
ATOM 759 O O . ASP A 1 100 ? -2.174 11.536 7.729 1.00 78.25 100 ASP A O 1
ATOM 763 N N . VAL A 1 101 ? -2.081 13.484 8.830 1.00 69.44 101 VAL A N 1
ATOM 764 C CA . VAL A 1 101 ? -2.678 14.254 7.722 1.00 69.44 101 VAL A CA 1
ATOM 765 C C . VAL A 1 101 ? -1.814 14.194 6.454 1.00 69.44 101 VAL A C 1
ATOM 767 O O . VAL A 1 101 ? -2.340 14.160 5.340 1.00 69.44 101 VAL A O 1
ATOM 770 N N . ASN A 1 102 ? -0.493 14.105 6.640 1.00 70.69 102 ASN A N 1
ATOM 771 C CA . ASN A 1 102 ? 0.517 14.129 5.585 1.00 70.69 102 ASN A CA 1
ATOM 772 C C . ASN A 1 102 ? 0.876 12.727 5.062 1.00 70.69 102 ASN A C 1
ATOM 774 O O . ASN A 1 102 ? 1.504 12.598 4.012 1.00 70.69 102 ASN A O 1
ATOM 778 N N . GLY A 1 103 ? 0.486 11.672 5.776 1.00 69.88 103 GLY A N 1
ATOM 779 C CA . GLY A 1 103 ? 0.780 10.286 5.452 1.00 69.88 103 GLY A CA 1
ATOM 780 C C . GLY A 1 103 ? -0.092 9.768 4.314 1.00 69.88 103 GLY A C 1
ATOM 781 O O . GLY A 1 103 ? -1.242 9.377 4.511 1.00 69.88 103 GLY A O 1
ATOM 782 N N . ASP A 1 104 ? 0.474 9.719 3.112 1.00 75.88 104 ASP A N 1
ATOM 783 C CA . ASP A 1 104 ? -0.132 9.085 1.934 1.00 75.88 104 ASP A CA 1
ATOM 784 C C . ASP A 1 104 ? 0.265 7.606 1.777 1.00 75.88 104 ASP A C 1
ATOM 786 O O . ASP A 1 104 ? -0.425 6.836 1.106 1.00 75.88 104 ASP A O 1
ATOM 790 N N . THR A 1 105 ? 1.366 7.203 2.416 1.00 82.81 105 THR A N 1
ATOM 791 C CA . THR A 1 105 ? 1.964 5.873 2.301 1.00 82.81 105 THR A CA 1
ATOM 792 C C . THR A 1 105 ? 1.271 4.890 3.245 1.00 82.81 105 THR A C 1
ATOM 794 O O . THR A 1 105 ? 1.260 5.090 4.459 1.00 82.81 105 THR A O 1
ATOM 797 N N . PHE A 1 106 ? 0.718 3.802 2.704 1.00 84.38 106 PHE A N 1
ATOM 798 C CA . PHE A 1 106 ? 0.042 2.763 3.495 1.00 84.38 106 PHE A CA 1
ATOM 799 C C . PHE A 1 106 ? 0.851 1.466 3.625 1.00 84.38 106 PHE A C 1
ATOM 801 O O . PHE A 1 106 ? 0.593 0.674 4.526 1.00 84.38 106 PHE A O 1
ATOM 808 N N . SER A 1 107 ? 1.854 1.254 2.768 1.00 84.25 107 SER A N 1
ATOM 809 C CA . SER A 1 107 ? 2.805 0.144 2.880 1.00 84.25 107 SER A CA 1
ATOM 810 C C . SER A 1 107 ? 4.128 0.515 2.213 1.00 84.25 107 SER A C 1
ATOM 812 O O . SER A 1 107 ? 4.150 1.314 1.277 1.00 84.25 107 SER A O 1
ATOM 814 N N . SER A 1 108 ? 5.220 -0.115 2.641 1.00 77.75 108 SER A N 1
ATOM 815 C CA . SER A 1 108 ? 6.495 -0.109 1.919 1.00 77.75 108 SER A CA 1
ATOM 816 C C . SER A 1 108 ? 6.915 -1.532 1.529 1.00 77.75 108 SER A C 1
ATOM 818 O O . SER A 1 108 ? 6.291 -2.508 1.952 1.00 77.75 108 SER A O 1
ATOM 820 N N . TYR A 1 109 ? 7.927 -1.664 0.673 1.00 73.88 109 TYR A N 1
ATOM 821 C CA . TYR A 1 109 ? 8.490 -2.943 0.228 1.00 73.88 109 TYR A CA 1
ATOM 822 C C . TYR A 1 109 ? 10.007 -2.842 0.042 1.00 73.88 109 TYR A C 1
ATOM 824 O O . TYR A 1 109 ? 10.506 -1.868 -0.520 1.00 73.88 109 TYR A O 1
ATOM 832 N N . SER A 1 110 ? 10.743 -3.843 0.538 1.00 67.31 110 SER A N 1
ATOM 833 C CA . SER A 1 110 ? 12.211 -3.804 0.640 1.00 67.31 110 SER A CA 1
ATOM 834 C C . SER A 1 110 ? 12.951 -4.435 -0.540 1.00 67.31 110 SER A C 1
ATOM 836 O O . SER A 1 110 ? 14.156 -4.240 -0.678 1.00 67.31 110 SER A O 1
ATOM 838 N N . GLY A 1 111 ? 12.273 -5.170 -1.424 1.00 71.94 111 GLY A N 1
ATOM 839 C CA . GLY A 1 111 ? 12.938 -5.881 -2.527 1.00 71.94 111 GLY A CA 1
ATOM 840 C C . GLY A 1 111 ? 13.482 -4.986 -3.649 1.00 71.94 111 GLY A C 1
ATOM 841 O O . GLY A 1 111 ? 14.194 -5.488 -4.517 1.00 71.94 111 GLY A O 1
ATOM 842 N N . ALA A 1 112 ? 13.222 -3.672 -3.627 1.00 83.69 112 ALA A N 1
ATOM 843 C CA . ALA A 1 112 ? 13.779 -2.723 -4.600 1.00 83.69 112 ALA A CA 1
ATOM 844 C C . ALA A 1 112 ? 15.314 -2.746 -4.656 1.00 83.69 112 ALA A C 1
ATOM 846 O O . ALA A 1 112 ? 15.875 -2.588 -5.736 1.00 83.69 112 ALA A O 1
ATOM 847 N N . ALA A 1 113 ? 15.983 -3.013 -3.529 1.00 87.38 113 ALA A N 1
ATOM 848 C CA . ALA A 1 113 ? 17.444 -3.060 -3.455 1.00 87.38 113 ALA A CA 1
ATOM 849 C C . ALA A 1 113 ? 18.076 -4.173 -4.313 1.00 87.38 113 ALA A C 1
ATOM 851 O O . ALA A 1 113 ? 19.252 -4.090 -4.639 1.00 87.38 113 ALA A O 1
ATOM 852 N N . SER A 1 114 ? 17.305 -5.199 -4.691 1.00 92.50 114 SER A N 1
ATOM 853 C CA . SER A 1 114 ? 17.787 -6.301 -5.538 1.00 92.50 114 SER A CA 1
ATOM 854 C C . SER A 1 114 ? 17.752 -5.993 -7.038 1.00 92.50 114 SER A C 1
ATOM 856 O O . SER A 1 114 ? 18.237 -6.795 -7.830 1.00 92.50 114 SER A O 1
ATOM 858 N N . LEU A 1 115 ? 17.160 -4.861 -7.442 1.00 95.25 115 LEU A N 1
ATOM 859 C CA . LEU A 1 115 ? 16.917 -4.550 -8.851 1.00 95.25 115 LEU A CA 1
ATOM 860 C C . LEU A 1 115 ? 18.213 -4.363 -9.648 1.00 95.25 115 LEU A C 1
ATOM 862 O O . LEU A 1 115 ? 18.261 -4.767 -10.806 1.00 95.25 115 LEU A O 1
ATOM 866 N N . PHE A 1 116 ? 19.235 -3.760 -9.040 1.00 95.12 116 PHE A N 1
ATOM 867 C CA . PHE A 1 116 ? 20.522 -3.465 -9.667 1.00 95.12 116 PHE A CA 1
ATOM 868 C C . PHE A 1 116 ? 21.649 -4.230 -8.974 1.00 95.12 116 PHE A C 1
ATOM 870 O O . PHE A 1 116 ? 21.645 -4.370 -7.752 1.00 95.12 116 PHE A O 1
ATOM 877 N N . ASP A 1 117 ? 22.641 -4.672 -9.747 1.00 93.12 117 ASP A N 1
ATOM 878 C CA . ASP A 1 117 ? 23.932 -5.073 -9.190 1.00 93.12 117 ASP A CA 1
ATOM 879 C C . ASP A 1 117 ? 24.788 -3.854 -8.802 1.00 93.12 117 ASP A C 1
ATOM 881 O O . ASP A 1 117 ? 24.445 -2.698 -9.068 1.00 93.12 117 ASP A O 1
ATOM 885 N N . ALA A 1 118 ? 25.948 -4.117 -8.197 1.00 89.81 118 ALA A N 1
ATOM 886 C CA . ALA A 1 118 ? 26.896 -3.081 -7.792 1.00 89.81 118 ALA A CA 1
ATOM 887 C C . ALA A 1 118 ? 27.425 -2.225 -8.963 1.00 89.81 118 ALA A C 1
ATOM 889 O O . ALA A 1 118 ? 27.905 -1.117 -8.739 1.00 89.81 118 ALA A O 1
ATOM 890 N N . THR A 1 119 ? 27.323 -2.707 -10.206 1.00 89.62 119 THR A N 1
ATOM 891 C CA . THR A 1 119 ? 27.760 -1.995 -11.419 1.00 89.62 119 THR A CA 1
ATOM 892 C C . THR A 1 119 ? 26.642 -1.178 -12.071 1.00 89.62 119 THR A C 1
ATOM 894 O O . THR A 1 119 ? 26.857 -0.569 -13.122 1.00 89.62 119 THR A O 1
ATOM 897 N N . GLY A 1 120 ? 25.434 -1.181 -11.500 1.00 92.31 120 GLY A N 1
ATOM 898 C CA . GLY A 1 120 ? 24.284 -0.506 -12.093 1.00 92.31 120 GLY A CA 1
ATOM 899 C C . GLY A 1 120 ? 23.667 -1.247 -13.271 1.00 92.31 120 GLY A C 1
ATOM 900 O O . GLY A 1 120 ? 23.147 -0.616 -14.194 1.00 92.31 120 GLY A O 1
ATOM 901 N N . THR A 1 121 ? 23.750 -2.575 -13.292 1.00 95.50 121 THR A N 1
ATOM 902 C CA . THR A 1 121 ? 23.035 -3.408 -14.267 1.00 95.50 121 THR A CA 1
ATOM 903 C C . THR A 1 121 ? 21.800 -4.013 -13.622 1.00 95.50 121 THR A C 1
ATOM 905 O O . THR A 1 121 ? 21.892 -4.618 -12.550 1.00 95.50 121 THR A O 1
ATOM 908 N N . ILE A 1 122 ? 20.648 -3.876 -14.279 1.00 96.38 122 ILE A N 1
ATOM 909 C CA . ILE A 1 122 ? 19.415 -4.532 -13.854 1.00 96.38 122 ILE A CA 1
ATOM 910 C C . ILE A 1 122 ? 19.617 -6.043 -13.847 1.00 96.38 122 ILE A C 1
ATOM 912 O O . ILE A 1 122 ? 20.090 -6.613 -14.826 1.00 96.38 122 ILE A O 1
ATOM 916 N N . GLN A 1 123 ? 19.194 -6.677 -12.758 1.00 96.19 123 GLN A N 1
ATOM 917 C CA . GLN A 1 123 ? 19.149 -8.125 -12.593 1.00 96.19 123 GLN A CA 1
ATOM 918 C C . GLN A 1 123 ? 17.736 -8.614 -12.955 1.00 96.19 123 GLN A C 1
ATOM 920 O O . GLN A 1 123 ? 16.829 -8.471 -12.127 1.00 96.19 123 GLN A O 1
ATOM 925 N N . PRO A 1 124 ? 17.485 -9.150 -14.170 1.00 94.69 124 PRO A N 1
ATOM 926 C CA . PRO A 1 124 ? 16.124 -9.369 -14.676 1.00 94.69 124 PRO A CA 1
ATOM 927 C C . PRO A 1 124 ? 15.307 -10.393 -13.881 1.00 94.69 124 PRO A C 1
ATOM 929 O O . PRO A 1 124 ? 14.075 -10.346 -13.926 1.00 94.69 124 PRO A O 1
ATOM 932 N N . ASP A 1 125 ? 15.983 -11.278 -13.152 1.00 93.31 125 ASP A N 1
ATOM 933 C CA . ASP A 1 125 ? 15.375 -12.348 -12.354 1.00 93.31 125 ASP A CA 1
ATOM 934 C C . ASP A 1 125 ? 15.362 -12.034 -10.848 1.00 93.31 125 ASP A C 1
ATOM 936 O O . ASP A 1 125 ? 14.941 -12.851 -10.030 1.00 93.31 125 ASP A O 1
ATOM 940 N N . SER A 1 126 ? 15.782 -10.824 -10.466 1.00 93.69 126 SER A N 1
ATOM 941 C CA . SER A 1 126 ? 15.705 -10.349 -9.083 1.00 93.69 126 SER A CA 1
ATOM 942 C C . SER A 1 126 ? 14.264 -10.146 -8.607 1.00 93.69 126 SER A C 1
ATOM 944 O O . SER A 1 126 ? 13.337 -9.935 -9.396 1.00 93.69 126 SER A O 1
ATOM 946 N N . ALA A 1 127 ? 14.075 -10.107 -7.285 1.00 90.81 127 ALA A N 1
ATOM 947 C CA . ALA A 1 127 ? 12.782 -9.790 -6.683 1.00 90.81 127 ALA A CA 1
ATOM 948 C C . ALA A 1 127 ? 12.275 -8.394 -7.097 1.00 90.81 127 ALA A C 1
ATOM 950 O O . ALA A 1 127 ? 11.087 -8.226 -7.375 1.00 90.81 127 ALA A O 1
ATOM 951 N N . GLY A 1 128 ? 13.173 -7.407 -7.201 1.00 92.50 128 GLY A N 1
ATOM 952 C CA . GLY A 1 128 ? 12.853 -6.057 -7.667 1.00 92.50 128 GLY A CA 1
ATOM 953 C C . GLY A 1 128 ? 12.399 -6.028 -9.129 1.00 92.50 128 GLY A C 1
ATOM 954 O O . GLY A 1 128 ? 11.406 -5.376 -9.455 1.00 92.50 128 GLY A O 1
ATOM 955 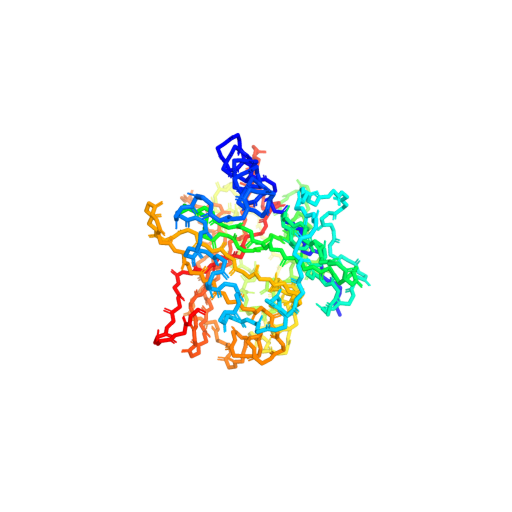N N . ALA A 1 129 ? 13.067 -6.779 -10.009 1.00 94.75 129 ALA A N 1
ATOM 956 C CA . ALA A 1 129 ? 12.663 -6.894 -11.409 1.00 94.75 129 ALA A CA 1
ATOM 957 C C . ALA A 1 129 ? 11.318 -7.612 -11.553 1.00 94.75 129 ALA A C 1
ATOM 959 O O . ALA A 1 129 ? 10.443 -7.161 -12.292 1.00 94.75 129 ALA A O 1
ATOM 960 N N . ALA A 1 130 ? 11.117 -8.698 -10.811 1.00 93.31 130 ALA A N 1
ATOM 961 C CA . ALA A 1 130 ? 9.876 -9.452 -10.849 1.00 93.31 130 ALA A CA 1
ATOM 962 C C . ALA A 1 130 ? 8.687 -8.645 -10.277 1.00 93.31 130 ALA A C 1
ATOM 964 O O . ALA A 1 130 ? 7.577 -8.737 -10.802 1.00 93.31 130 ALA A O 1
ATOM 965 N N . PHE A 1 131 ? 8.922 -7.787 -9.276 1.00 94.12 131 PHE A N 1
ATOM 966 C CA . PHE A 1 131 ? 7.950 -6.789 -8.818 1.00 94.12 131 PHE A CA 1
ATOM 967 C C . PHE A 1 131 ? 7.549 -5.830 -9.945 1.00 94.12 131 PHE A C 1
ATOM 969 O O . PHE A 1 131 ? 6.367 -5.690 -10.243 1.00 94.12 131 PHE A O 1
ATOM 976 N N . LEU A 1 132 ? 8.521 -5.201 -10.611 1.00 95.88 132 LEU A N 1
ATOM 977 C CA . LEU A 1 132 ? 8.267 -4.250 -11.698 1.00 95.88 132 LEU A CA 1
ATOM 978 C C . LEU A 1 132 ? 7.552 -4.893 -12.898 1.00 95.88 132 LEU A C 1
ATOM 980 O O . LEU A 1 132 ? 6.624 -4.300 -13.458 1.00 95.88 132 LEU A O 1
ATOM 984 N N . LYS A 1 133 ? 7.933 -6.126 -13.251 1.00 95.62 133 LYS A N 1
ATOM 985 C CA . LYS A 1 133 ? 7.291 -6.924 -14.307 1.00 95.62 133 LYS A CA 1
ATOM 986 C C . LYS A 1 133 ? 5.818 -7.210 -14.010 1.00 95.62 133 LYS A C 1
ATOM 988 O O . LYS A 1 133 ? 5.021 -7.231 -14.943 1.00 95.62 133 LYS A O 1
ATOM 993 N N . ALA A 1 134 ? 5.423 -7.369 -12.741 1.00 95.69 134 ALA A N 1
ATOM 994 C CA . ALA A 1 134 ? 4.015 -7.567 -12.378 1.00 95.69 134 ALA A CA 1
ATOM 995 C C . ALA A 1 134 ? 3.120 -6.404 -12.844 1.00 95.69 134 ALA A C 1
ATOM 997 O O . ALA A 1 134 ? 1.969 -6.627 -13.211 1.00 95.69 134 ALA A O 1
ATOM 998 N N . PHE A 1 135 ? 3.674 -5.192 -12.899 1.00 97.00 135 PHE A N 1
ATOM 999 C CA . PHE A 1 135 ? 3.000 -3.981 -13.372 1.00 97.00 135 PHE A CA 1
ATOM 1000 C C . PHE A 1 135 ? 3.229 -3.689 -14.860 1.00 97.00 135 PHE A C 1
ATOM 1002 O O . PHE A 1 135 ? 2.816 -2.645 -15.350 1.00 97.00 135 PHE A O 1
ATOM 1009 N N . GLY A 1 136 ? 3.909 -4.576 -15.590 1.00 96.88 136 GLY A N 1
ATOM 1010 C CA . GLY A 1 136 ? 4.230 -4.356 -16.999 1.00 96.88 136 GLY A CA 1
ATOM 1011 C C . GLY A 1 136 ? 5.267 -3.258 -17.235 1.00 96.88 136 GLY A C 1
ATOM 1012 O O . GLY A 1 136 ? 5.295 -2.647 -18.300 1.00 96.88 136 GLY A O 1
ATOM 1013 N N . THR A 1 137 ? 6.109 -2.978 -16.237 1.00 97.50 137 THR A N 1
ATOM 1014 C CA . THR A 1 137 ? 7.199 -2.005 -16.377 1.00 97.50 137 THR A CA 1
ATOM 1015 C C . THR A 1 137 ? 8.233 -2.516 -17.376 1.00 97.50 137 THR A C 1
ATOM 1017 O O . THR A 1 137 ? 8.722 -3.641 -17.255 1.00 97.50 137 THR A O 1
ATOM 1020 N N . ASP A 1 138 ? 8.623 -1.665 -18.323 1.00 97.94 138 ASP A N 1
ATOM 1021 C CA . ASP A 1 138 ? 9.703 -1.951 -19.263 1.00 97.94 138 ASP A CA 1
ATOM 1022 C C . ASP A 1 138 ? 11.067 -1.744 -18.591 1.00 97.94 138 ASP A C 1
ATOM 1024 O O . ASP A 1 138 ? 11.525 -0.618 -18.382 1.00 97.94 138 ASP A O 1
ATOM 1028 N N . LEU A 1 139 ? 11.731 -2.848 -18.248 1.00 97.88 139 LEU A N 1
ATOM 1029 C CA . LEU A 1 139 ? 13.041 -2.806 -17.602 1.00 97.88 139 LEU A CA 1
ATOM 1030 C C . LEU A 1 139 ? 14.127 -2.201 -18.500 1.00 97.88 139 LEU A C 1
ATOM 1032 O O . LEU A 1 139 ? 15.084 -1.647 -17.966 1.00 97.88 139 LEU A O 1
ATOM 1036 N N . ASN A 1 140 ? 13.978 -2.218 -19.830 1.00 97.88 140 ASN A N 1
ATOM 1037 C CA . ASN A 1 140 ? 14.931 -1.543 -20.716 1.00 97.88 140 ASN A CA 1
ATOM 1038 C C . ASN A 1 140 ? 14.851 -0.028 -20.539 1.00 97.88 140 ASN A C 1
ATOM 1040 O O . ASN A 1 140 ? 15.884 0.620 -20.418 1.00 97.88 140 ASN A O 1
ATOM 1044 N N . LYS A 1 141 ? 13.640 0.533 -20.432 1.00 97.88 141 LYS A N 1
ATOM 1045 C CA . LYS A 1 141 ? 13.444 1.967 -20.158 1.00 97.88 141 LYS A CA 1
ATOM 1046 C C . LYS A 1 141 ? 13.939 2.361 -18.771 1.00 97.88 141 LYS A C 1
ATOM 1048 O O . LYS A 1 141 ? 14.475 3.450 -18.595 1.00 97.88 141 LYS A O 1
ATOM 1053 N N . VAL A 1 142 ? 13.795 1.472 -17.784 1.00 97.50 142 VAL A N 1
ATOM 1054 C CA . VAL A 1 142 ? 14.396 1.681 -16.458 1.00 97.50 142 VAL A CA 1
ATOM 1055 C C . VAL A 1 142 ? 15.923 1.723 -16.563 1.00 97.50 142 VAL A C 1
ATOM 1057 O O . VAL A 1 142 ? 16.528 2.670 -16.066 1.00 97.50 142 VAL A O 1
ATOM 1060 N N . GLN A 1 143 ? 16.541 0.736 -17.221 1.00 97.31 143 GLN A N 1
ATOM 1061 C CA . GLN A 1 143 ? 17.994 0.681 -17.401 1.00 97.31 143 GLN A CA 1
ATOM 1062 C C . GLN A 1 143 ? 18.502 1.912 -18.155 1.00 97.31 143 GLN A C 1
ATOM 1064 O O . GLN A 1 143 ? 19.448 2.544 -17.700 1.00 97.31 143 GLN A O 1
ATOM 1069 N N . GLN A 1 144 ? 17.841 2.276 -19.256 1.00 96.69 144 GLN A N 1
ATOM 1070 C CA . GLN A 1 144 ? 18.173 3.439 -20.072 1.00 96.69 144 GLN A CA 1
ATOM 1071 C C . GLN A 1 144 ? 18.130 4.730 -19.252 1.00 96.69 144 GLN A C 1
ATOM 1073 O O . GLN A 1 144 ? 19.094 5.485 -19.265 1.00 96.69 144 GLN A O 1
ATOM 1078 N N . GLY A 1 145 ? 17.058 4.969 -18.493 1.00 96.50 145 GLY A N 1
ATOM 1079 C CA . GLY A 1 145 ? 16.931 6.199 -17.710 1.00 96.50 145 GLY A CA 1
ATOM 1080 C C . GLY A 1 145 ? 18.015 6.357 -16.639 1.00 96.50 145 GLY A C 1
ATOM 1081 O O . GLY A 1 145 ? 18.488 7.468 -16.398 1.00 96.50 145 GLY A O 1
ATOM 1082 N N . PHE A 1 146 ? 18.450 5.255 -16.018 1.00 96.38 146 PHE A N 1
ATOM 1083 C CA . PHE A 1 146 ? 19.597 5.274 -15.105 1.00 96.38 146 PHE A CA 1
ATOM 1084 C C . PHE A 1 146 ? 20.937 5.383 -15.839 1.00 96.38 146 PHE A C 1
ATOM 1086 O O . PHE A 1 146 ? 21.835 6.056 -15.337 1.00 96.38 146 PHE A O 1
ATOM 1093 N N . ASP A 1 147 ? 21.091 4.767 -17.010 1.00 96.12 147 ASP A N 1
ATOM 1094 C CA . ASP A 1 147 ? 22.311 4.882 -17.810 1.00 96.12 147 ASP A CA 1
ATOM 1095 C C . ASP A 1 147 ? 22.520 6.323 -18.291 1.00 96.12 147 ASP A C 1
ATOM 1097 O O . ASP A 1 147 ? 23.599 6.878 -18.096 1.00 96.12 147 ASP A O 1
ATOM 1101 N N . GLU A 1 148 ? 21.478 6.969 -18.822 1.00 95.62 148 GLU A N 1
ATOM 1102 C CA . GLU A 1 148 ? 21.497 8.380 -19.230 1.00 95.62 148 GLU A CA 1
ATOM 1103 C C . GLU A 1 148 ? 21.879 9.292 -18.063 1.00 95.62 148 GLU A C 1
ATOM 1105 O O . GLU A 1 148 ? 22.763 10.141 -18.180 1.00 95.62 148 GLU A O 1
ATOM 1110 N N . ARG A 1 149 ? 21.255 9.074 -16.902 1.00 94.25 149 ARG A N 1
ATOM 1111 C CA . ARG A 1 149 ? 21.526 9.838 -15.684 1.00 94.25 149 ARG A CA 1
ATOM 1112 C C . ARG A 1 149 ? 22.971 9.695 -15.196 1.00 94.25 149 ARG A C 1
ATOM 1114 O O . ARG A 1 149 ? 23.532 10.662 -14.689 1.00 94.25 149 ARG A O 1
ATOM 1121 N N . ASN A 1 150 ? 23.563 8.514 -15.351 1.00 93.81 150 ASN A N 1
ATOM 1122 C CA . ASN A 1 150 ? 24.931 8.219 -14.920 1.00 93.81 150 ASN A CA 1
ATOM 1123 C C . ASN A 1 150 ? 25.962 8.343 -16.055 1.00 93.81 150 ASN A C 1
ATOM 1125 O O . ASN A 1 150 ? 27.113 7.948 -15.877 1.00 93.81 150 ASN A O 1
ATOM 1129 N N . ASN A 1 151 ? 25.565 8.886 -17.215 1.00 94.44 151 ASN A N 1
ATOM 1130 C CA . ASN A 1 151 ? 26.399 9.017 -18.414 1.00 94.44 151 ASN A CA 1
ATOM 1131 C C . ASN A 1 151 ? 27.074 7.692 -18.837 1.00 94.44 151 ASN A C 1
ATOM 1133 O O . ASN A 1 151 ? 28.221 7.651 -19.289 1.00 94.44 151 ASN A O 1
ATOM 1137 N N . VAL A 1 152 ? 26.358 6.580 -18.672 1.00 94.44 152 VAL A N 1
ATOM 1138 C CA . VAL A 1 152 ? 26.810 5.241 -19.046 1.00 94.44 152 VAL A CA 1
ATOM 1139 C C . VAL A 1 152 ? 26.511 5.013 -20.527 1.00 94.44 152 VAL A C 1
ATOM 1141 O O . VAL A 1 152 ? 25.361 5.033 -20.948 1.00 94.44 152 VAL A O 1
ATOM 1144 N N . LYS A 1 153 ? 27.555 4.753 -21.323 1.00 91.69 153 LYS A N 1
ATOM 1145 C CA . LYS A 1 153 ? 27.453 4.578 -22.789 1.00 91.69 153 LYS A CA 1
ATOM 1146 C C . LYS A 1 153 ? 27.568 3.125 -23.263 1.00 91.69 153 LYS A C 1
ATOM 1148 O O . LYS A 1 153 ? 27.598 2.867 -24.464 1.00 91.69 153 LYS A O 1
ATOM 1153 N N . ARG A 1 154 ? 27.686 2.162 -22.342 1.00 90.56 154 ARG A N 1
ATOM 1154 C CA . ARG A 1 154 ? 27.868 0.747 -22.707 1.00 90.56 154 ARG A CA 1
ATOM 1155 C C . ARG A 1 154 ? 26.579 0.152 -23.268 1.00 90.56 154 ARG A C 1
ATOM 1157 O O . ARG A 1 154 ? 25.492 0.420 -22.764 1.00 90.56 154 ARG A O 1
ATOM 1164 N N . LYS A 1 155 ? 26.714 -0.725 -24.262 1.00 89.38 155 LYS A N 1
ATOM 1165 C CA . LYS A 1 155 ? 25.588 -1.491 -24.803 1.00 89.38 155 LYS A CA 1
ATOM 1166 C C . LYS A 1 155 ? 25.056 -2.456 -23.738 1.00 89.38 155 LYS A C 1
ATOM 1168 O O . LYS A 1 155 ? 25.828 -3.187 -23.119 1.00 89.38 155 LYS A O 1
ATOM 1173 N N . ARG A 1 156 ? 23.739 -2.456 -23.530 1.00 91.81 156 ARG A N 1
ATOM 1174 C CA . ARG A 1 156 ? 23.043 -3.345 -22.590 1.00 91.81 156 ARG A CA 1
ATOM 1175 C C . ARG A 1 156 ? 22.424 -4.529 -23.328 1.00 91.81 156 ARG A C 1
ATOM 1177 O O . ARG A 1 156 ? 21.989 -4.391 -24.471 1.00 91.81 156 ARG A O 1
ATOM 1184 N N . THR A 1 157 ? 22.363 -5.681 -22.667 1.00 93.00 157 THR A N 1
ATOM 1185 C CA . THR A 1 157 ? 21.578 -6.825 -23.145 1.00 93.00 157 THR A CA 1
ATOM 1186 C C . THR A 1 157 ? 20.096 -6.478 -23.065 1.00 93.00 157 THR A C 1
ATOM 1188 O O . THR A 1 157 ? 19.633 -5.992 -22.034 1.00 93.00 157 THR A O 1
ATOM 1191 N N . ALA A 1 158 ? 19.355 -6.728 -24.144 1.00 95.19 158 ALA A N 1
ATOM 1192 C CA . ALA A 1 158 ? 17.922 -6.475 -24.177 1.00 95.19 158 ALA A CA 1
ATOM 1193 C C . ALA A 1 158 ? 17.185 -7.394 -23.191 1.00 95.19 158 ALA A C 1
ATOM 1195 O O . ALA A 1 158 ? 17.393 -8.608 -23.169 1.00 95.19 158 ALA A O 1
ATOM 1196 N N . ILE A 1 159 ? 16.298 -6.810 -22.391 1.00 96.38 159 ILE A N 1
ATOM 1197 C CA . ILE A 1 159 ? 15.470 -7.522 -21.420 1.00 96.38 159 ILE A CA 1
ATOM 1198 C C . ILE A 1 159 ? 14.084 -7.731 -22.027 1.00 96.38 159 ILE A C 1
ATOM 1200 O O . ILE A 1 159 ? 13.460 -6.789 -22.517 1.00 96.38 159 ILE A O 1
ATOM 1204 N N . ARG A 1 160 ? 13.562 -8.961 -21.974 1.00 94.50 160 ARG A N 1
ATOM 1205 C CA . ARG A 1 160 ? 12.202 -9.256 -22.446 1.00 94.50 160 ARG A CA 1
ATOM 1206 C C . ARG A 1 160 ? 11.168 -8.438 -21.669 1.00 94.50 160 ARG A C 1
ATOM 1208 O O . ARG A 1 160 ? 11.130 -8.483 -20.438 1.00 94.50 160 ARG A O 1
ATOM 1215 N N . THR A 1 161 ? 10.295 -7.753 -22.399 1.00 93.88 161 THR A N 1
ATOM 1216 C CA . THR A 1 161 ? 9.146 -7.040 -21.839 1.00 93.88 161 THR A CA 1
ATOM 1217 C C . THR A 1 161 ? 7.964 -7.988 -21.645 1.00 93.88 161 THR A C 1
ATOM 1219 O O . THR A 1 161 ? 7.771 -8.955 -22.386 1.00 93.88 161 THR A O 1
ATOM 1222 N N . THR A 1 162 ? 7.173 -7.728 -20.607 1.00 93.06 162 THR A N 1
ATOM 1223 C CA . THR A 1 162 ? 5.953 -8.480 -20.296 1.00 93.06 162 THR A CA 1
ATOM 1224 C C . THR A 1 162 ? 4.829 -7.499 -19.991 1.00 93.06 162 THR A C 1
ATOM 1226 O O . THR A 1 162 ? 5.100 -6.492 -19.337 1.00 93.06 162 THR A O 1
ATOM 1229 N N . PRO A 1 163 ? 3.583 -7.764 -20.417 1.00 95.19 163 PRO A N 1
ATOM 1230 C CA . PRO A 1 163 ? 2.448 -6.930 -20.038 1.00 95.19 163 PRO A CA 1
ATOM 1231 C C . PRO A 1 163 ? 2.174 -7.019 -18.531 1.00 95.19 163 PRO A C 1
ATOM 1233 O O . PRO A 1 163 ? 2.615 -7.954 -17.856 1.00 95.19 163 PRO A O 1
ATOM 1236 N N . ALA A 1 164 ? 1.414 -6.052 -18.009 1.00 95.19 164 ALA A N 1
ATOM 1237 C CA . ALA A 1 164 ? 0.946 -6.086 -16.629 1.00 95.19 164 ALA A CA 1
ATOM 1238 C C . ALA A 1 164 ? 0.135 -7.361 -16.363 1.00 95.19 164 ALA A C 1
ATOM 1240 O O . ALA A 1 164 ? -0.666 -7.797 -17.189 1.00 95.19 164 ALA A O 1
ATOM 1241 N N . ASN A 1 165 ? 0.335 -7.957 -15.190 1.00 94.44 165 ASN A N 1
ATOM 1242 C CA . ASN A 1 165 ? -0.312 -9.202 -14.808 1.00 94.44 165 ASN A CA 1
ATOM 1243 C C . ASN A 1 165 ? -1.280 -8.946 -13.650 1.00 94.44 165 ASN A C 1
ATOM 1245 O O . ASN A 1 165 ? -0.862 -8.783 -12.504 1.00 94.44 165 ASN A O 1
ATOM 1249 N N . ALA A 1 166 ? -2.582 -8.945 -13.948 1.00 92.19 166 ALA A N 1
ATOM 1250 C CA . ALA A 1 166 ? -3.632 -8.643 -12.974 1.00 92.19 166 ALA A CA 1
ATOM 1251 C C . ALA A 1 166 ? -3.578 -9.540 -11.726 1.00 92.19 166 ALA A C 1
ATOM 1253 O O . ALA A 1 166 ? -3.724 -9.051 -10.607 1.00 92.19 166 ALA A O 1
ATOM 1254 N N . LYS A 1 167 ? -3.294 -10.839 -11.897 1.00 93.25 167 LYS A N 1
ATOM 1255 C CA . LYS A 1 167 ? -3.175 -11.789 -10.783 1.00 93.25 167 LYS A CA 1
ATOM 1256 C C . LYS A 1 167 ? -2.018 -11.421 -9.851 1.00 93.25 167 LYS A C 1
ATOM 1258 O O . LYS A 1 167 ? -2.203 -11.383 -8.637 1.00 93.25 167 LYS A O 1
ATOM 1263 N N . ASN A 1 168 ? -0.847 -11.112 -10.404 1.00 94.06 168 ASN A N 1
ATOM 1264 C CA . ASN A 1 168 ? 0.322 -10.733 -9.610 1.00 94.06 168 ASN A CA 1
ATOM 1265 C C . ASN A 1 168 ? 0.127 -9.369 -8.937 1.00 94.06 168 ASN A C 1
ATOM 1267 O O . ASN A 1 168 ? 0.467 -9.223 -7.765 1.00 94.06 168 ASN A O 1
ATOM 1271 N N . MET A 1 169 ? -0.462 -8.389 -9.634 1.00 94.56 169 MET A N 1
ATOM 1272 C CA . MET A 1 169 ? -0.806 -7.093 -9.035 1.00 94.56 169 MET A CA 1
ATOM 1273 C C . MET A 1 169 ? -1.760 -7.266 -7.852 1.00 94.56 169 MET A C 1
ATOM 1275 O O . MET A 1 169 ? -1.497 -6.725 -6.778 1.00 94.56 169 MET A O 1
ATOM 1279 N N . LYS A 1 170 ? -2.812 -8.083 -8.009 1.00 93.00 170 LYS A N 1
ATOM 1280 C CA . LYS A 1 170 ? -3.749 -8.399 -6.924 1.00 93.00 170 LYS A CA 1
ATOM 1281 C C . LYS A 1 170 ? -3.015 -8.982 -5.717 1.00 93.00 170 LYS A C 1
ATOM 1283 O O . LYS A 1 170 ? -3.150 -8.444 -4.625 1.00 93.00 170 LYS A O 1
ATOM 1288 N N . GLN A 1 171 ? -2.161 -9.987 -5.911 1.00 91.88 171 GLN A N 1
ATOM 1289 C CA . GLN A 1 171 ? -1.374 -10.591 -4.824 1.00 91.88 171 GLN A CA 1
ATOM 1290 C C . GLN A 1 171 ? -0.457 -9.584 -4.110 1.00 91.88 171 GLN A C 1
ATOM 1292 O O . GLN A 1 171 ? -0.343 -9.602 -2.882 1.00 91.88 171 GLN A O 1
ATOM 1297 N N . ILE A 1 172 ? 0.188 -8.685 -4.861 1.00 93.00 172 ILE A N 1
ATOM 1298 C CA . ILE A 1 172 ? 1.023 -7.620 -4.290 1.00 93.00 172 ILE A CA 1
ATOM 1299 C C . ILE A 1 172 ? 0.175 -6.687 -3.420 1.00 93.00 172 ILE A C 1
ATOM 1301 O O . ILE A 1 172 ? 0.571 -6.366 -2.298 1.00 93.00 172 ILE A O 1
ATOM 1305 N N . PHE A 1 173 ? -0.994 -6.265 -3.901 1.00 94.06 173 PHE A N 1
ATOM 1306 C CA . PHE A 1 173 ? -1.861 -5.357 -3.156 1.00 94.06 173 PHE A CA 1
ATOM 1307 C C . PHE A 1 173 ? -2.569 -6.021 -1.972 1.00 94.06 173 PHE A C 1
ATOM 1309 O O . PHE A 1 173 ? -2.688 -5.379 -0.931 1.00 94.06 173 PHE A O 1
ATOM 1316 N N . GLU A 1 174 ? -2.949 -7.299 -2.066 1.00 93.31 174 GLU A N 1
ATOM 1317 C CA . GLU A 1 174 ? -3.412 -8.081 -0.910 1.00 93.31 174 GLU A CA 1
ATOM 1318 C C . GLU A 1 174 ? -2.367 -8.069 0.204 1.00 93.31 174 GLU A C 1
ATOM 1320 O O . GLU A 1 174 ? -2.698 -7.908 1.378 1.00 93.31 174 GLU A O 1
ATOM 1325 N N . ARG A 1 175 ? -1.083 -8.176 -0.156 1.00 91.56 175 ARG A N 1
ATOM 1326 C CA . ARG A 1 175 ? 0.019 -8.098 0.805 1.00 91.56 175 ARG A CA 1
ATOM 1327 C C . ARG A 1 175 ? 0.253 -6.690 1.343 1.00 91.56 175 ARG A C 1
ATOM 1329 O O . ARG A 1 175 ? 0.557 -6.513 2.528 1.00 91.56 175 ARG A O 1
ATOM 1336 N N . ALA A 1 176 ? 0.176 -5.689 0.470 1.00 91.44 176 ALA A N 1
ATOM 1337 C CA . ALA A 1 176 ? 0.385 -4.298 0.841 1.00 91.44 176 ALA A CA 1
ATOM 1338 C C . ALA A 1 176 ? -0.673 -3.852 1.858 1.00 91.44 176 ALA A C 1
ATOM 1340 O O . ALA A 1 176 ? -0.318 -3.300 2.899 1.00 91.44 176 ALA A O 1
ATOM 1341 N N . TRP A 1 177 ? -1.939 -4.175 1.599 1.00 92.75 177 TRP A N 1
ATOM 1342 C CA . TRP A 1 177 ? -3.052 -3.837 2.476 1.00 92.75 177 TRP A CA 1
ATOM 1343 C C . TRP A 1 177 ? -3.182 -4.755 3.690 1.00 92.75 177 TRP A C 1
ATOM 1345 O O . TRP A 1 177 ? -3.319 -4.253 4.797 1.00 92.75 177 TRP A O 1
ATOM 1355 N N . GLY A 1 178 ? -3.112 -6.076 3.519 1.00 93.75 178 GLY A N 1
ATOM 1356 C CA . GLY A 1 178 ? -3.470 -7.013 4.585 1.00 93.75 178 GLY A CA 1
ATOM 1357 C C . GLY A 1 178 ? -4.942 -6.913 5.000 1.00 93.75 178 GLY A C 1
ATOM 1358 O O . GLY A 1 178 ? -5.759 -6.308 4.307 1.00 93.75 178 GLY A O 1
ATOM 1359 N N . MET A 1 179 ? -5.290 -7.537 6.126 1.00 95.25 179 MET A N 1
ATOM 1360 C CA . MET A 1 179 ? -6.657 -7.571 6.655 1.00 95.25 179 MET A CA 1
ATOM 1361 C C . MET A 1 179 ? -6.695 -7.542 8.185 1.00 95.25 179 MET A C 1
ATOM 1363 O O . MET A 1 179 ? -5.670 -7.702 8.840 1.00 95.25 179 MET A O 1
ATOM 1367 N N . ASN A 1 180 ? -7.903 -7.397 8.730 1.00 96.44 180 ASN A N 1
ATOM 1368 C CA . ASN A 1 180 ? -8.255 -7.523 10.143 1.00 96.44 180 ASN A CA 1
ATOM 1369 C C . ASN A 1 180 ? -7.659 -6.431 11.039 1.00 96.44 180 ASN A C 1
ATOM 1371 O O . ASN A 1 180 ? -7.132 -6.689 12.118 1.00 96.44 180 ASN A O 1
ATOM 1375 N N . TYR A 1 181 ? -7.760 -5.187 10.580 1.00 96.94 181 TYR A N 1
ATOM 1376 C CA . TYR A 1 181 ? -7.402 -4.001 11.347 1.00 96.94 181 TYR A CA 1
ATOM 1377 C C . TYR A 1 181 ? -8.269 -2.810 10.922 1.00 96.94 181 TYR A C 1
ATOM 1379 O O . TYR A 1 181 ? -8.845 -2.792 9.832 1.00 96.94 181 TYR A O 1
ATOM 1387 N N . PHE A 1 182 ? -8.343 -1.788 11.766 1.00 96.88 182 PHE A N 1
ATOM 1388 C CA . PHE A 1 182 ? -8.907 -0.494 11.410 1.00 96.88 182 PHE A CA 1
ATOM 1389 C C . PHE A 1 182 ? -7.864 0.362 10.703 1.00 96.88 182 PHE A C 1
ATOM 1391 O O . PHE A 1 182 ? -6.796 0.632 11.254 1.00 96.88 182 PHE A O 1
ATOM 1398 N N . TYR A 1 183 ? -8.189 0.843 9.509 1.00 93.88 183 TYR A N 1
ATOM 1399 C CA . TYR A 1 183 ? -7.460 1.946 8.902 1.00 93.88 183 TYR A CA 1
ATOM 1400 C C . TYR A 1 183 ? -8.028 3.252 9.451 1.00 93.88 183 TYR A C 1
ATOM 1402 O O . TYR A 1 183 ? -9.221 3.519 9.304 1.00 93.88 183 TYR A O 1
ATOM 1410 N N . VAL A 1 184 ? -7.177 4.060 10.080 1.00 91.88 184 VAL A N 1
ATOM 1411 C CA . VAL A 1 184 ? -7.560 5.341 10.673 1.00 91.88 184 VAL A CA 1
ATOM 1412 C C . VAL A 1 184 ? -6.648 6.426 10.130 1.00 91.88 184 VAL A C 1
ATOM 1414 O O . VAL A 1 184 ? -5.440 6.421 10.362 1.00 91.88 184 VAL A O 1
ATOM 1417 N N . ARG A 1 185 ? -7.235 7.394 9.429 1.00 87.88 185 ARG A N 1
ATOM 1418 C CA . ARG A 1 185 ? -6.520 8.553 8.900 1.00 87.88 185 ARG A CA 1
ATOM 1419 C C . ARG A 1 185 ? -7.103 9.839 9.445 1.00 87.88 185 ARG A C 1
ATOM 1421 O O . ARG A 1 185 ? -8.308 10.064 9.356 1.00 87.88 185 ARG A O 1
ATOM 1428 N N . LYS A 1 186 ? -6.239 10.718 9.939 1.00 84.56 186 LYS A N 1
ATOM 1429 C CA . LYS A 1 186 ? -6.642 12.072 10.312 1.00 84.56 186 LYS A CA 1
ATOM 1430 C C . LYS A 1 186 ? -6.902 12.904 9.049 1.00 84.56 186 LYS A C 1
ATOM 1432 O O . LYS A 1 186 ? -6.012 13.033 8.211 1.00 84.56 186 LYS A O 1
ATOM 1437 N N . SER A 1 187 ? -8.113 13.438 8.896 1.00 80.69 187 SER A N 1
ATOM 1438 C CA . SER A 1 187 ? -8.541 14.255 7.741 1.00 80.69 187 SER A CA 1
ATOM 1439 C C . SER A 1 187 ? -8.690 15.742 8.066 1.00 80.69 187 SER A C 1
ATOM 1441 O O . SER A 1 187 ? -8.767 16.554 7.151 1.00 80.69 187 SER A O 1
ATOM 1443 N N . GLY A 1 188 ? -8.683 16.111 9.348 1.00 76.19 188 GLY A N 1
ATOM 1444 C CA . GLY A 1 188 ? -8.714 17.496 9.820 1.00 76.19 188 GLY A CA 1
ATOM 1445 C C . GLY A 1 188 ? -8.312 17.587 11.293 1.00 76.19 188 GLY A C 1
ATOM 1446 O O . GLY A 1 188 ? -7.869 16.600 11.876 1.00 76.19 188 GLY A O 1
ATOM 1447 N N . ALA A 1 189 ? -8.468 18.750 11.931 1.00 72.50 189 ALA A N 1
ATOM 14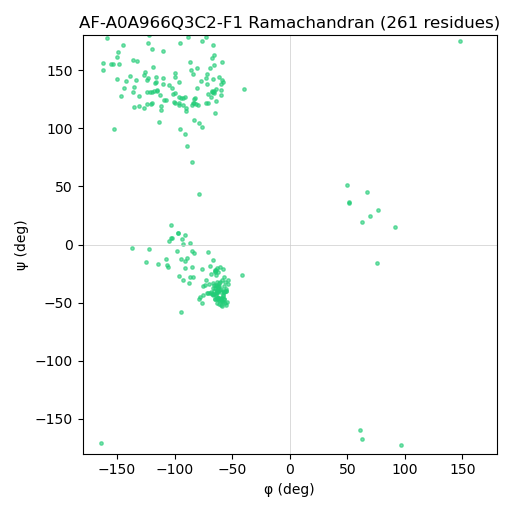48 C CA . ALA A 1 189 ? -8.101 18.926 13.344 1.00 72.50 189 ALA A CA 1
ATOM 1449 C C . ALA A 1 189 ? -8.833 17.934 14.275 1.00 72.50 189 ALA A C 1
ATOM 1451 O O . ALA A 1 189 ? -8.210 17.345 15.169 1.00 72.50 189 ALA A O 1
ATOM 1452 N N . THR A 1 190 ? -10.120 17.707 14.004 1.00 73.12 190 THR A N 1
ATOM 1453 C CA . THR A 1 190 ? -11.034 16.837 14.763 1.00 73.12 190 THR A CA 1
ATOM 1454 C C . THR A 1 190 ? -11.667 15.724 13.924 1.00 73.12 190 THR A C 1
ATOM 1456 O O . THR A 1 190 ? -12.372 14.886 14.480 1.00 73.12 190 THR A O 1
ATOM 1459 N N . ASP A 1 191 ? -11.417 15.692 12.612 1.00 82.88 191 ASP A N 1
ATOM 1460 C CA . ASP A 1 191 ? -12.026 14.715 11.710 1.00 82.88 191 ASP A CA 1
ATOM 1461 C C . ASP A 1 191 ? -11.091 13.544 11.389 1.00 82.88 191 ASP A C 1
ATOM 1463 O O . ASP A 1 191 ? -9.869 13.689 11.246 1.00 82.88 191 ASP A O 1
ATOM 1467 N N . TRP A 1 192 ? -11.716 12.377 11.266 1.00 86.81 192 TRP A N 1
ATOM 1468 C CA . TRP A 1 192 ? -11.076 11.094 11.033 1.00 86.81 192 TRP A CA 1
ATOM 1469 C C . TRP A 1 192 ? -11.825 10.327 9.950 1.00 86.81 192 TRP A C 1
ATOM 1471 O O . TRP A 1 192 ? -13.052 10.198 9.993 1.00 86.81 192 TRP A O 1
ATOM 1481 N N . LYS A 1 193 ? -11.073 9.743 9.023 1.00 88.75 193 LYS A N 1
ATOM 1482 C CA . LYS A 1 193 ? -11.549 8.696 8.123 1.00 88.75 193 LYS A CA 1
ATOM 1483 C C . LYS A 1 193 ? -11.210 7.349 8.735 1.00 88.75 193 LYS A C 1
ATOM 1485 O O . LYS A 1 193 ? -10.056 7.110 9.093 1.00 88.75 193 LYS A O 1
ATOM 1490 N N . VAL A 1 194 ? -12.222 6.505 8.882 1.00 92.00 194 VAL A N 1
ATOM 1491 C CA . VAL A 1 194 ? -12.110 5.211 9.551 1.00 92.00 194 VAL A CA 1
ATOM 1492 C C . VAL A 1 194 ? -12.846 4.174 8.731 1.00 92.00 194 VAL A C 1
ATOM 1494 O O . VAL A 1 194 ? -14.007 4.374 8.378 1.00 92.00 194 VAL A O 1
ATOM 1497 N N . PHE A 1 195 ? -12.193 3.047 8.485 1.00 94.25 195 PHE A N 1
ATOM 1498 C CA . PHE A 1 195 ? -12.870 1.860 7.992 1.00 94.25 195 PHE A CA 1
ATOM 1499 C C . PHE A 1 195 ? -12.192 0.594 8.508 1.00 94.25 195 PHE A C 1
ATOM 1501 O O . PHE A 1 195 ? -10.998 0.572 8.819 1.00 94.25 195 PHE A O 1
ATOM 1508 N N . TRP A 1 196 ? -12.967 -0.482 8.571 1.00 96.50 196 TRP A N 1
ATOM 1509 C CA . TRP A 1 196 ? -12.460 -1.813 8.859 1.00 96.50 196 TRP A CA 1
ATOM 1510 C C . TRP A 1 196 ? -11.897 -2.455 7.592 1.00 96.50 196 TRP A C 1
ATOM 1512 O O . TRP A 1 196 ? -12.591 -2.562 6.575 1.00 96.50 196 TRP A O 1
ATOM 1522 N N . MET A 1 197 ? -10.646 -2.909 7.648 1.00 96.38 197 MET A N 1
ATOM 1523 C CA . MET A 1 197 ? -10.016 -3.643 6.556 1.00 96.38 197 MET A CA 1
ATOM 1524 C C . MET A 1 197 ? -10.358 -5.135 6.627 1.00 96.38 197 MET A C 1
ATOM 1526 O O . MET A 1 197 ? -9.527 -5.976 6.962 1.00 96.38 197 MET A O 1
ATOM 1530 N N . GLY A 1 198 ? -11.611 -5.468 6.324 1.00 96.19 198 GLY A N 1
ATOM 1531 C CA . GLY A 1 198 ? -12.056 -6.848 6.113 1.00 96.19 198 GLY A CA 1
ATOM 1532 C C . GLY A 1 198 ? -11.902 -7.304 4.657 1.00 96.19 198 GLY A C 1
ATOM 1533 O O . GLY A 1 198 ? -11.545 -6.513 3.783 1.00 96.19 198 GLY A O 1
ATOM 1534 N N . ARG A 1 199 ? -12.251 -8.568 4.373 1.00 95.06 199 ARG A N 1
ATOM 1535 C CA . ARG A 1 199 ? -12.138 -9.173 3.029 1.00 95.06 199 ARG A CA 1
ATOM 1536 C C . ARG A 1 199 ? -12.880 -8.356 1.972 1.00 95.06 199 ARG A C 1
ATOM 1538 O O . ARG A 1 199 ? -12.272 -7.902 1.016 1.00 95.06 199 ARG A O 1
ATOM 1545 N N . ALA A 1 200 ? -14.155 -8.057 2.220 1.00 94.31 200 ALA A N 1
ATOM 1546 C CA . ALA A 1 200 ? -14.984 -7.291 1.291 1.00 94.31 200 ALA A CA 1
ATOM 1547 C C . ALA A 1 200 ? -14.440 -5.877 1.002 1.00 94.31 200 ALA A C 1
ATOM 1549 O O . ALA A 1 200 ? -14.634 -5.346 -0.090 1.00 94.31 200 ALA A O 1
ATOM 1550 N N . LYS A 1 201 ? -13.770 -5.242 1.976 1.00 94.75 201 LYS A N 1
ATOM 1551 C CA . LYS A 1 201 ? -13.153 -3.921 1.789 1.00 94.75 201 LYS A CA 1
ATOM 1552 C C . LYS A 1 201 ? -11.874 -4.032 0.965 1.00 94.75 201 LYS A C 1
ATOM 1554 O O . LYS A 1 201 ? -11.674 -3.224 0.059 1.00 94.75 201 LYS A O 1
ATOM 1559 N N . LEU A 1 202 ? -11.053 -5.037 1.268 1.00 95.56 202 LEU A N 1
ATOM 1560 C CA . LEU A 1 202 ? -9.838 -5.346 0.530 1.00 95.56 202 LEU A CA 1
ATOM 1561 C C . LEU A 1 202 ? -10.147 -5.655 -0.937 1.00 95.56 202 LEU A C 1
ATOM 1563 O O . LEU A 1 202 ? -9.539 -5.041 -1.806 1.00 95.56 202 LEU A O 1
ATOM 1567 N N . ASP A 1 203 ? -11.120 -6.525 -1.209 1.00 95.38 203 ASP A N 1
ATOM 1568 C CA . ASP A 1 203 ? -11.490 -6.923 -2.572 1.00 95.38 203 ASP A CA 1
ATOM 1569 C C . ASP A 1 203 ? -11.879 -5.699 -3.413 1.00 95.38 203 ASP A C 1
ATOM 1571 O O . ASP A 1 203 ? -11.301 -5.466 -4.471 1.00 95.38 203 ASP A O 1
ATOM 1575 N N . LYS A 1 204 ? -12.724 -4.802 -2.882 1.00 94.56 204 LYS A N 1
ATOM 1576 C CA . LYS A 1 204 ? -13.046 -3.532 -3.560 1.00 94.56 204 LYS A CA 1
ATOM 1577 C C . LYS A 1 204 ? -11.803 -2.684 -3.849 1.00 94.56 204 LYS A C 1
ATOM 1579 O O . LYS A 1 204 ? -11.697 -2.081 -4.909 1.00 94.56 204 LYS A O 1
ATOM 1584 N N . LEU A 1 205 ? -10.849 -2.616 -2.926 1.00 94.38 205 LEU A N 1
ATOM 1585 C CA . LEU A 1 205 ? -9.642 -1.807 -3.113 1.00 94.38 205 LEU A CA 1
ATOM 1586 C C . LEU A 1 205 ? -8.693 -2.359 -4.183 1.00 94.38 205 LEU A C 1
ATOM 1588 O O . LEU A 1 205 ? -7.848 -1.607 -4.663 1.00 94.38 205 LEU A O 1
ATOM 1592 N N . ILE A 1 206 ? -8.811 -3.632 -4.566 1.00 94.94 206 ILE A N 1
ATOM 1593 C CA . ILE A 1 206 ? -7.828 -4.294 -5.437 1.00 94.94 206 ILE A CA 1
ATOM 1594 C C . ILE A 1 206 ? -8.421 -4.911 -6.706 1.00 94.94 206 ILE A C 1
ATOM 1596 O O . ILE A 1 206 ? -7.670 -5.242 -7.624 1.00 94.94 206 ILE A O 1
ATOM 1600 N N . ASP A 1 207 ? -9.738 -5.076 -6.772 1.00 92.56 207 ASP A N 1
ATOM 1601 C CA . ASP A 1 207 ? -10.412 -5.654 -7.926 1.00 92.56 207 ASP A CA 1
ATOM 1602 C C . ASP A 1 207 ? -10.406 -4.698 -9.122 1.00 92.56 207 ASP A C 1
ATOM 1604 O O . ASP A 1 207 ? -10.458 -3.471 -8.987 1.00 92.56 207 ASP A O 1
ATOM 1608 N N . ASN A 1 208 ? -10.339 -5.290 -10.319 1.00 93.75 208 ASN A N 1
ATOM 1609 C CA . ASN A 1 208 ? -10.271 -4.583 -11.601 1.00 93.75 208 ASN A CA 1
ATOM 1610 C C . ASN A 1 208 ? -9.161 -3.524 -11.653 1.00 93.75 208 ASN A C 1
ATOM 1612 O O . ASN A 1 208 ? -9.321 -2.457 -12.244 1.00 93.75 208 ASN A O 1
ATOM 1616 N N . MET A 1 209 ? -8.030 -3.817 -11.008 1.00 95.12 209 MET A N 1
ATOM 1617 C CA . MET A 1 209 ? -6.890 -2.918 -10.987 1.00 95.12 209 MET A CA 1
ATOM 1618 C C . MET A 1 209 ? -6.197 -2.841 -12.341 1.00 95.12 209 MET A C 1
ATOM 1620 O O . MET A 1 209 ? -5.792 -3.855 -12.911 1.00 95.12 209 MET A O 1
ATOM 1624 N N . THR A 1 210 ? -5.985 -1.615 -12.802 1.00 96.38 210 THR A N 1
ATOM 1625 C CA . THR A 1 210 ? -5.285 -1.313 -14.051 1.00 96.38 210 THR A CA 1
ATOM 1626 C C . THR A 1 210 ? -4.097 -0.401 -13.798 1.00 96.38 210 THR A C 1
ATOM 1628 O O . THR A 1 210 ? -4.196 0.536 -13.003 1.00 96.38 210 THR A O 1
ATOM 1631 N N . VAL A 1 211 ? -3.003 -0.618 -14.525 1.00 98.00 211 VAL A N 1
ATOM 1632 C CA . VAL A 1 211 ? -1.907 0.353 -14.614 1.00 98.00 211 VAL A CA 1
ATOM 1633 C C . VAL A 1 211 ? -2.313 1.434 -15.606 1.00 98.00 211 VAL A C 1
ATOM 1635 O O . VAL A 1 211 ? -2.579 1.137 -16.766 1.00 98.00 211 VAL A O 1
ATOM 1638 N N . THR A 1 212 ? -2.384 2.680 -15.149 1.00 97.69 212 THR A N 1
ATOM 1639 C CA . THR A 1 212 ? -2.805 3.821 -15.975 1.00 97.69 212 THR A CA 1
ATOM 1640 C C . THR A 1 212 ? -1.624 4.581 -16.560 1.00 97.69 212 THR A C 1
ATOM 1642 O O . THR A 1 212 ? -1.755 5.196 -17.613 1.00 97.69 212 THR A O 1
ATOM 1645 N N . ASN A 1 213 ? -0.469 4.551 -15.892 1.00 98.12 213 ASN A N 1
ATOM 1646 C CA . ASN A 1 213 ? 0.740 5.226 -16.346 1.00 98.12 213 ASN A CA 1
ATOM 1647 C C . ASN A 1 213 ? 1.984 4.662 -15.646 1.00 98.12 213 ASN A C 1
ATOM 1649 O O . ASN A 1 213 ? 1.924 4.259 -14.482 1.00 98.12 213 ASN A O 1
ATOM 1653 N N . ILE A 1 214 ? 3.130 4.704 -16.328 1.00 98.38 214 ILE A N 1
ATOM 1654 C CA . ILE A 1 214 ? 4.443 4.408 -15.750 1.00 98.38 214 ILE A CA 1
ATOM 1655 C C . ILE A 1 214 ? 5.401 5.533 -16.131 1.00 98.38 214 ILE A C 1
ATOM 1657 O O . ILE A 1 214 ? 5.687 5.753 -17.306 1.00 98.38 214 ILE A O 1
ATOM 1661 N N . ARG A 1 215 ? 5.937 6.223 -15.122 1.00 98.19 215 ARG A N 1
ATOM 1662 C CA . ARG A 1 215 ? 7.024 7.191 -15.291 1.00 98.19 215 ARG A CA 1
ATOM 1663 C C . ARG A 1 215 ? 8.350 6.517 -14.985 1.00 98.19 215 ARG A C 1
ATOM 1665 O O . ARG A 1 215 ? 8.562 6.037 -13.869 1.00 98.19 215 ARG A O 1
ATOM 1672 N N . TYR A 1 216 ? 9.216 6.506 -15.986 1.00 98.00 216 TYR A N 1
ATOM 1673 C CA . TYR A 1 216 ? 10.556 5.941 -15.922 1.00 98.00 216 TYR A CA 1
ATOM 1674 C C . TYR A 1 216 ? 11.565 6.969 -15.382 1.00 98.00 216 TYR A C 1
ATOM 1676 O O . TYR A 1 216 ? 11.305 8.177 -15.459 1.00 98.00 216 TYR A O 1
ATOM 1684 N N . PRO A 1 217 ? 12.700 6.508 -14.825 1.00 96.81 217 PRO A N 1
ATOM 1685 C CA . PRO A 1 217 ? 13.814 7.379 -14.473 1.00 96.81 217 PRO A CA 1
ATOM 1686 C C . PRO A 1 217 ? 14.335 8.120 -15.707 1.00 96.81 217 PRO A C 1
ATOM 1688 O O . PRO A 1 217 ? 14.129 7.694 -16.840 1.00 96.81 217 PRO A O 1
ATOM 1691 N N . ASN A 1 218 ? 14.993 9.247 -15.470 1.00 95.56 218 ASN A N 1
ATOM 1692 C CA . ASN A 1 218 ? 15.586 10.108 -16.491 1.00 95.56 218 ASN A CA 1
ATOM 1693 C C . ASN A 1 218 ? 16.688 10.979 -15.845 1.00 95.56 218 ASN A C 1
ATOM 1695 O O . ASN A 1 218 ? 16.862 10.930 -14.619 1.00 95.56 218 ASN A O 1
ATOM 1699 N N . PRO A 1 219 ? 17.407 11.827 -16.604 1.00 94.62 219 PRO A N 1
ATOM 1700 C CA . PRO A 1 219 ? 18.461 12.672 -16.040 1.00 94.62 219 PRO A CA 1
ATOM 1701 C C . PRO A 1 219 ? 18.017 13.539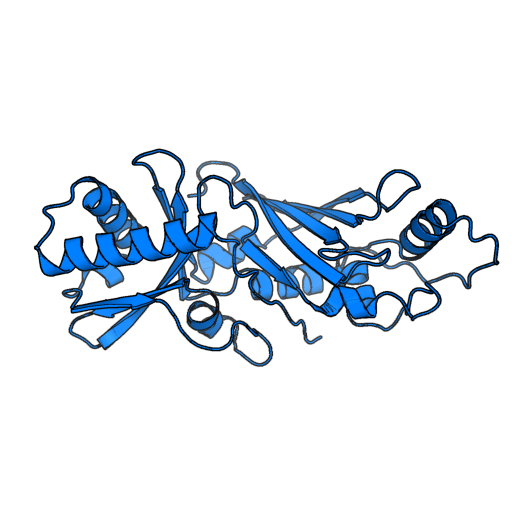 -14.847 1.00 94.62 219 PRO A C 1
ATOM 1703 O O . PRO A 1 219 ? 18.798 13.759 -13.923 1.00 94.62 219 PRO A O 1
ATOM 1706 N N . GLY A 1 220 ? 16.750 13.963 -14.798 1.00 92.44 220 GLY A N 1
ATOM 1707 C CA . GLY A 1 220 ? 16.176 14.753 -13.704 1.00 92.44 220 GLY A CA 1
ATOM 1708 C C . GLY A 1 220 ? 15.558 13.944 -12.555 1.00 92.44 220 GLY A C 1
ATOM 1709 O O . GLY A 1 220 ? 15.270 14.512 -11.505 1.00 92.44 220 GLY A O 1
ATOM 1710 N N . SER A 1 221 ? 15.353 12.630 -12.703 1.00 91.81 221 SER A N 1
ATOM 1711 C CA . SER A 1 221 ? 14.655 11.807 -11.706 1.00 91.81 221 SER A CA 1
ATOM 1712 C C . SER A 1 221 ? 15.190 10.379 -11.625 1.00 91.81 221 SER A C 1
ATOM 1714 O O . SER A 1 221 ? 15.192 9.642 -12.605 1.00 91.81 221 SER A O 1
ATOM 1716 N N . LYS A 1 222 ? 15.529 9.941 -10.408 1.00 91.81 222 LYS A N 1
ATOM 1717 C CA . LYS A 1 222 ? 15.908 8.550 -10.089 1.00 91.81 222 LYS A CA 1
ATOM 1718 C C . LYS A 1 222 ? 14.730 7.656 -9.674 1.00 91.81 222 LYS A C 1
ATOM 1720 O O . LYS A 1 222 ? 14.934 6.566 -9.145 1.00 91.81 222 LYS A O 1
ATOM 1725 N N . GLN A 1 223 ? 13.496 8.143 -9.802 1.00 94.94 223 GLN A N 1
ATOM 1726 C CA . GLN A 1 223 ? 12.304 7.452 -9.311 1.00 94.94 223 GLN A CA 1
ATOM 1727 C C . GLN A 1 223 ? 11.548 6.772 -10.451 1.00 94.94 223 GLN A C 1
ATOM 1729 O O . GLN A 1 223 ? 11.244 7.401 -11.462 1.00 94.94 223 GLN A O 1
ATOM 1734 N N . ILE A 1 224 ? 11.148 5.521 -10.224 1.00 97.44 224 ILE A N 1
ATOM 1735 C CA . ILE A 1 224 ? 10.142 4.832 -11.037 1.00 97.44 224 ILE A CA 1
ATOM 1736 C C . ILE A 1 224 ? 8.792 5.057 -10.355 1.00 97.44 224 ILE A C 1
ATOM 1738 O O . ILE A 1 224 ? 8.653 4.780 -9.162 1.00 97.44 224 ILE A O 1
ATOM 1742 N N . THR A 1 225 ? 7.802 5.576 -11.082 1.00 97.62 225 THR A N 1
ATOM 1743 C CA . THR A 1 225 ? 6.436 5.739 -10.556 1.00 97.62 225 THR A CA 1
ATOM 1744 C C . THR A 1 225 ? 5.456 4.934 -11.387 1.00 97.62 225 THR A C 1
ATOM 1746 O O . THR A 1 225 ? 5.319 5.195 -12.577 1.00 97.62 225 THR A O 1
ATOM 1749 N N . ILE A 1 226 ? 4.736 4.017 -10.754 1.00 98.19 226 ILE A N 1
ATOM 1750 C CA . ILE A 1 226 ? 3.651 3.256 -11.375 1.00 98.19 226 ILE A CA 1
ATOM 1751 C C . ILE A 1 226 ? 2.340 3.791 -10.811 1.00 98.19 226 ILE A C 1
ATOM 1753 O O . ILE A 1 226 ? 2.149 3.824 -9.594 1.00 98.19 226 ILE A O 1
ATOM 1757 N N . GLN A 1 227 ? 1.445 4.222 -11.690 1.00 98.38 227 GLN A N 1
ATOM 1758 C CA . GLN A 1 227 ? 0.118 4.694 -11.321 1.00 98.38 227 GLN A CA 1
ATOM 1759 C C . GLN A 1 227 ? -0.875 3.571 -11.585 1.00 98.38 227 GLN A C 1
ATOM 1761 O O . GLN A 1 227 ? -0.950 3.048 -12.698 1.00 98.38 227 GLN A O 1
ATOM 1766 N N . CYS A 1 228 ? -1.596 3.174 -10.543 1.00 97.31 228 CYS A N 1
ATOM 1767 C CA . CYS A 1 228 ? -2.614 2.135 -10.618 1.00 97.31 228 CYS A CA 1
ATOM 1768 C C . CYS A 1 228 ? -3.969 2.718 -10.241 1.00 97.31 228 CYS A C 1
ATOM 1770 O O . CYS A 1 228 ? -4.062 3.671 -9.468 1.00 97.31 228 CYS A O 1
ATOM 1772 N N . SER A 1 229 ? -5.025 2.119 -10.765 1.00 96.50 229 SER A N 1
ATOM 1773 C CA . SER A 1 229 ? -6.383 2.588 -10.555 1.00 96.50 229 SER A CA 1
ATOM 1774 C C . SER A 1 229 ? -7.331 1.413 -10.397 1.00 96.50 229 SER A C 1
ATOM 1776 O O . SER A 1 229 ? -7.192 0.411 -11.093 1.00 96.50 229 SER A O 1
ATOM 1778 N N . THR A 1 230 ? -8.289 1.546 -9.488 1.00 95.69 230 THR A N 1
ATOM 1779 C CA . THR A 1 230 ? -9.465 0.678 -9.363 1.00 95.69 230 THR A CA 1
ATOM 1780 C C . THR A 1 230 ? -10.724 1.541 -9.455 1.00 95.69 230 THR A C 1
ATOM 1782 O O . THR A 1 230 ? -10.633 2.779 -9.452 1.00 95.69 230 THR A O 1
ATOM 1785 N N . PRO A 1 231 ? -11.928 0.946 -9.491 1.00 95.00 231 PRO A N 1
ATOM 1786 C CA . PRO A 1 231 ? -13.163 1.718 -9.367 1.00 95.00 231 PRO A CA 1
ATOM 1787 C C . PRO A 1 231 ? -13.254 2.534 -8.066 1.00 95.00 231 PRO A C 1
ATOM 1789 O O . PRO A 1 231 ? -13.989 3.516 -8.014 1.00 95.00 231 PRO A O 1
ATOM 1792 N N . TYR A 1 232 ? -12.485 2.170 -7.032 1.00 94.38 232 TYR A N 1
ATOM 1793 C CA . TYR A 1 232 ? -12.615 2.718 -5.680 1.00 94.38 232 TYR A CA 1
ATOM 1794 C C . TYR A 1 232 ? -11.419 3.546 -5.205 1.00 94.38 232 TYR A C 1
ATOM 1796 O O . TYR A 1 232 ? -11.554 4.300 -4.240 1.00 94.38 232 TYR A O 1
ATOM 1804 N N . ALA A 1 233 ? -10.257 3.445 -5.850 1.00 93.88 233 ALA A N 1
ATOM 1805 C CA . ALA A 1 233 ? -9.076 4.200 -5.450 1.00 93.88 233 ALA A CA 1
ATOM 1806 C C . ALA A 1 233 ? -8.083 4.409 -6.598 1.00 93.88 233 ALA A C 1
ATOM 1808 O O . ALA A 1 233 ? -8.018 3.632 -7.548 1.00 93.88 233 ALA A O 1
ATOM 1809 N N . ASP A 1 234 ? -7.290 5.469 -6.470 1.00 96.12 234 ASP A N 1
ATOM 1810 C CA . ASP A 1 234 ? -6.090 5.698 -7.269 1.00 96.12 234 ASP A CA 1
ATOM 1811 C C . ASP A 1 234 ? -4.851 5.533 -6.386 1.00 96.12 234 ASP A C 1
ATOM 1813 O O . ASP A 1 234 ? -4.806 6.017 -5.248 1.00 96.12 234 ASP A O 1
ATOM 1817 N N . TYR A 1 235 ? -3.831 4.877 -6.931 1.00 96.50 235 TYR A N 1
ATOM 1818 C CA . TYR A 1 235 ? -2.601 4.529 -6.235 1.00 96.50 235 TYR A CA 1
ATOM 1819 C C . TYR A 1 235 ? -1.371 5.018 -6.985 1.00 96.50 235 TYR A C 1
ATOM 1821 O O . TYR A 1 235 ? -1.308 4.956 -8.212 1.00 96.50 235 TYR A O 1
ATOM 1829 N N . ASN A 1 236 ? -0.352 5.399 -6.219 1.00 96.62 236 ASN A N 1
ATOM 1830 C CA . ASN A 1 236 ? 1.007 5.564 -6.715 1.00 96.62 236 ASN A CA 1
ATOM 1831 C C . ASN A 1 236 ? 1.911 4.538 -6.033 1.00 96.62 236 ASN A C 1
ATOM 1833 O O . ASN A 1 236 ? 1.906 4.407 -4.807 1.00 96.62 236 ASN A O 1
ATOM 1837 N N . ILE A 1 237 ? 2.719 3.849 -6.828 1.00 96.25 237 ILE A N 1
ATOM 1838 C CA . ILE A 1 237 ? 3.798 2.988 -6.358 1.00 96.25 237 ILE A CA 1
ATOM 1839 C C . ILE A 1 237 ? 5.104 3.648 -6.774 1.00 96.25 237 ILE A C 1
ATOM 1841 O O . ILE A 1 237 ? 5.348 3.864 -7.960 1.00 96.25 237 ILE A O 1
ATOM 1845 N N . GLU A 1 238 ? 5.932 3.999 -5.800 1.00 94.88 238 GLU A N 1
ATOM 1846 C CA . GLU A 1 238 ? 7.202 4.686 -6.027 1.00 94.88 238 GLU A CA 1
ATOM 1847 C C . GLU A 1 238 ? 8.353 3.749 -5.679 1.00 94.88 238 GLU A C 1
ATOM 1849 O O . GLU A 1 238 ? 8.510 3.410 -4.507 1.00 94.88 238 GLU A O 1
ATOM 1854 N N . LEU A 1 239 ? 9.180 3.371 -6.656 1.00 94.31 239 LEU A N 1
ATOM 1855 C CA . LEU A 1 239 ? 10.488 2.774 -6.379 1.00 94.31 239 LEU A CA 1
ATOM 1856 C C . LEU A 1 239 ? 11.534 3.877 -6.434 1.00 94.31 239 LEU A C 1
ATOM 1858 O O . LEU A 1 239 ? 11.680 4.568 -7.446 1.00 94.31 239 LEU A O 1
ATOM 1862 N N . ARG A 1 240 ? 12.252 4.051 -5.329 1.00 88.69 240 ARG A N 1
ATOM 1863 C CA . ARG A 1 240 ? 13.171 5.172 -5.135 1.00 88.69 240 ARG A CA 1
ATOM 1864 C C . ARG A 1 240 ? 14.339 4.788 -4.242 1.00 88.69 240 ARG A C 1
ATOM 1866 O O . ARG A 1 240 ? 14.305 3.779 -3.539 1.00 88.69 240 ARG A O 1
ATOM 1873 N N . ASN A 1 241 ? 15.371 5.624 -4.234 1.00 87.50 241 ASN A N 1
ATOM 1874 C CA . ASN A 1 241 ? 16.404 5.549 -3.209 1.00 87.50 241 ASN A CA 1
ATOM 1875 C C . ASN A 1 241 ? 16.022 6.453 -2.030 1.00 87.50 241 ASN A C 1
ATOM 1877 O O . ASN A 1 241 ? 15.937 7.672 -2.177 1.00 87.50 241 ASN A O 1
ATOM 1881 N N . SER A 1 242 ? 15.769 5.841 -0.877 1.00 78.94 242 SER A N 1
ATOM 1882 C CA . SER A 1 242 ? 15.425 6.506 0.387 1.00 78.94 242 SER A CA 1
ATOM 1883 C C . SER A 1 242 ? 16.646 6.963 1.200 1.00 78.94 242 SER A C 1
ATOM 1885 O O . SER A 1 242 ? 16.484 7.628 2.221 1.00 78.94 242 SER A O 1
ATOM 1887 N N . LYS A 1 243 ? 17.860 6.622 0.754 1.00 79.62 243 LYS A N 1
ATOM 1888 C CA . LYS A 1 243 ? 19.147 6.967 1.372 1.00 79.62 243 LYS A CA 1
ATOM 1889 C C . LYS A 1 243 ? 20.024 7.741 0.376 1.00 79.62 243 LYS A C 1
ATOM 1891 O O . LYS A 1 243 ? 19.636 7.999 -0.766 1.00 79.62 243 LYS A O 1
ATOM 1896 N N . ARG A 1 244 ? 21.231 8.124 0.806 1.00 76.88 244 ARG A N 1
ATOM 1897 C CA . ARG A 1 244 ? 22.264 8.636 -0.104 1.00 76.88 244 ARG A CA 1
ATOM 1898 C C . ARG A 1 244 ? 22.658 7.510 -1.069 1.00 76.88 244 ARG A C 1
ATOM 1900 O O . ARG A 1 244 ? 23.012 6.424 -0.622 1.00 76.88 244 ARG A O 1
ATOM 1907 N N . GLY A 1 245 ? 22.546 7.759 -2.370 1.00 85.12 245 GLY A N 1
ATOM 1908 C CA . GLY A 1 245 ? 22.863 6.790 -3.418 1.00 85.12 245 GLY A CA 1
ATOM 1909 C C . GLY A 1 245 ? 21.995 6.945 -4.667 1.00 85.12 245 GLY A C 1
ATOM 1910 O O . GLY A 1 245 ? 21.052 7.751 -4.703 1.00 85.12 245 GLY A O 1
ATOM 1911 N N . GLU A 1 246 ? 22.333 6.138 -5.669 1.00 89.00 246 GLU A N 1
ATOM 1912 C CA . GLU A 1 246 ? 21.771 6.224 -7.016 1.00 89.00 246 GLU A CA 1
ATOM 1913 C C . GLU A 1 246 ? 20.580 5.278 -7.206 1.00 89.00 246 GLU A C 1
ATOM 1915 O O . GLU A 1 246 ? 19.459 5.727 -7.437 1.00 89.00 246 GLU A O 1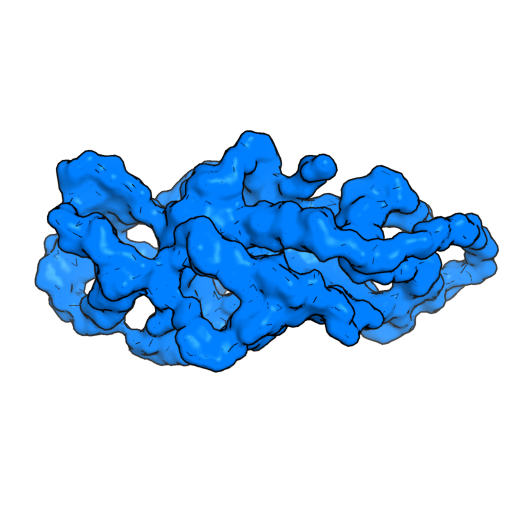
ATOM 1920 N N . TYR A 1 247 ? 20.786 3.976 -6.998 1.00 92.62 247 TYR A N 1
ATOM 1921 C CA . TYR A 1 247 ? 19.784 2.960 -7.325 1.00 92.62 247 TYR A CA 1
ATOM 1922 C C . TYR A 1 247 ? 18.680 2.813 -6.269 1.00 92.62 247 TYR A C 1
ATOM 1924 O O . TYR A 1 247 ? 18.922 3.080 -5.087 1.00 92.62 247 TYR A O 1
ATOM 1932 N N . PRO A 1 248 ? 17.463 2.390 -6.659 1.00 91.56 248 PRO A N 1
ATOM 1933 C CA . PRO A 1 248 ? 16.353 2.214 -5.733 1.00 91.56 248 PRO A CA 1
ATOM 1934 C C . PRO A 1 248 ? 16.664 1.214 -4.616 1.00 91.56 248 PRO A C 1
ATOM 1936 O O . PRO A 1 248 ? 17.282 0.180 -4.841 1.00 91.56 248 PRO A O 1
ATOM 1939 N N . ASN A 1 249 ? 16.191 1.506 -3.407 1.00 89.12 249 ASN A N 1
ATOM 1940 C CA . ASN A 1 249 ? 16.295 0.608 -2.250 1.00 89.12 249 ASN A CA 1
ATOM 1941 C C . ASN A 1 249 ? 15.009 0.538 -1.420 1.00 89.12 249 ASN A C 1
ATOM 1943 O O . ASN A 1 249 ? 14.942 -0.211 -0.451 1.00 89.12 249 ASN A O 1
ATOM 1947 N N . ASP A 1 250 ? 14.002 1.322 -1.792 1.00 88.25 250 ASP A N 1
ATOM 1948 C CA . ASP A 1 250 ? 12.729 1.420 -1.101 1.00 88.25 250 ASP A CA 1
ATOM 1949 C C . ASP A 1 250 ? 11.608 1.481 -2.135 1.00 88.25 250 ASP A C 1
ATOM 1951 O O . ASP A 1 250 ? 11.753 2.057 -3.218 1.00 88.25 250 ASP A O 1
ATOM 1955 N N . THR A 1 251 ? 10.484 0.874 -1.787 1.00 91.00 251 THR A N 1
ATOM 1956 C CA . THR A 1 251 ? 9.243 0.937 -2.552 1.00 91.00 251 THR A CA 1
ATOM 1957 C C . THR A 1 251 ? 8.153 1.449 -1.638 1.00 91.00 251 THR A C 1
ATOM 1959 O O . THR A 1 251 ? 7.985 0.923 -0.541 1.00 91.00 251 THR A O 1
ATOM 1962 N N . LYS A 1 252 ? 7.382 2.437 -2.083 1.00 91.12 252 LYS A N 1
ATOM 1963 C CA . LYS A 1 252 ? 6.265 2.996 -1.318 1.00 91.12 252 LYS A CA 1
ATOM 1964 C C . LYS A 1 252 ? 4.960 2.837 -2.066 1.00 91.12 252 LYS A C 1
ATOM 1966 O O . LYS A 1 252 ? 4.869 3.218 -3.226 1.00 91.12 252 LYS A O 1
ATOM 1971 N N . PHE A 1 253 ? 3.953 2.330 -1.368 1.00 93.06 253 PHE A N 1
ATOM 1972 C CA . PHE A 1 253 ? 2.577 2.275 -1.832 1.00 93.06 253 PHE A CA 1
ATOM 1973 C C . PHE A 1 253 ? 1.800 3.421 -1.217 1.00 93.06 253 PHE A C 1
ATOM 1975 O O . PHE A 1 253 ? 1.713 3.536 0.008 1.00 93.06 253 PHE A O 1
ATOM 1982 N N . LYS A 1 254 ? 1.223 4.252 -2.075 1.00 92.38 254 LYS A N 1
ATOM 1983 C CA . LYS A 1 254 ? 0.512 5.459 -1.685 1.00 92.38 254 LYS A CA 1
ATOM 1984 C C . LYS A 1 254 ? -0.903 5.452 -2.214 1.00 92.38 254 LYS A C 1
ATOM 1986 O O . LYS A 1 254 ? -1.141 5.052 -3.353 1.00 92.38 254 LYS A O 1
ATOM 1991 N N . ILE A 1 255 ? -1.821 5.951 -1.398 1.00 90.62 255 ILE A N 1
ATOM 1992 C CA . ILE A 1 255 ? -3.183 6.258 -1.828 1.00 90.62 255 ILE A CA 1
ATOM 1993 C C . ILE A 1 255 ? -3.178 7.698 -2.321 1.00 90.62 255 ILE A C 1
ATOM 1995 O O . ILE A 1 255 ? -2.918 8.614 -1.542 1.00 90.62 255 ILE A O 1
ATOM 1999 N N . VAL A 1 256 ? -3.473 7.895 -3.603 1.00 91.56 256 VAL A N 1
ATOM 2000 C CA . VAL A 1 256 ? -3.641 9.234 -4.180 1.00 91.56 256 VAL A CA 1
ATOM 2001 C C . VAL A 1 256 ? -4.999 9.785 -3.766 1.00 91.56 256 VAL A C 1
ATOM 2003 O O . VAL A 1 256 ? -5.094 10.892 -3.244 1.00 91.56 256 VAL A O 1
ATOM 2006 N N . ARG A 1 257 ? -6.055 8.988 -3.957 1.00 88.94 257 ARG A N 1
ATOM 2007 C CA . ARG A 1 257 ? -7.413 9.302 -3.503 1.00 88.94 257 ARG A CA 1
ATOM 2008 C C . ARG A 1 257 ? -8.288 8.055 -3.462 1.00 88.94 257 ARG A C 1
ATOM 2010 O O . ARG A 1 257 ? -8.056 7.106 -4.207 1.00 88.94 257 ARG A O 1
ATOM 2017 N N . PHE A 1 258 ? -9.331 8.111 -2.644 1.00 89.62 258 PHE A N 1
ATOM 2018 C CA . PHE A 1 258 ? -10.494 7.236 -2.772 1.00 89.62 258 PHE A CA 1
ATOM 2019 C C . PHE A 1 258 ? -11.487 7.848 -3.769 1.00 89.62 258 PHE A C 1
ATOM 2021 O O . PHE A 1 258 ? -11.540 9.071 -3.921 1.00 89.62 258 PHE A O 1
ATOM 2028 N N . LYS A 1 259 ? -12.248 7.004 -4.465 1.00 89.88 259 LYS A N 1
ATOM 2029 C CA . LYS A 1 259 ? -13.241 7.400 -5.469 1.00 89.88 259 LYS A CA 1
ATOM 2030 C C . LYS A 1 259 ? -14.653 7.134 -4.963 1.00 89.88 259 LYS A C 1
ATOM 2032 O O . LYS A 1 259 ? -14.901 6.124 -4.309 1.00 89.88 259 LYS A O 1
ATOM 2037 N N . GLY A 1 260 ? -15.578 8.025 -5.315 1.00 82.50 260 GLY A N 1
ATOM 2038 C CA . GLY A 1 260 ? -16.962 7.973 -4.843 1.00 82.50 260 GLY A CA 1
ATOM 2039 C C . GLY A 1 260 ? -17.069 8.081 -3.318 1.00 82.50 260 GLY A C 1
ATOM 2040 O O . GLY A 1 260 ? -16.136 8.515 -2.644 1.00 82.50 260 GLY A O 1
ATOM 2041 N N . ASN A 1 261 ? -18.199 7.633 -2.765 1.00 67.94 261 ASN A N 1
ATOM 2042 C CA . ASN A 1 261 ? -18.431 7.562 -1.317 1.00 67.94 261 ASN A CA 1
ATOM 2043 C C . ASN A 1 261 ? -17.743 6.341 -0.686 1.00 67.94 261 ASN A C 1
ATOM 2045 O O . ASN A 1 261 ? -18.353 5.624 0.100 1.00 67.94 261 ASN A O 1
ATOM 2049 N N . PHE A 1 262 ? -16.498 6.053 -1.067 1.00 68.31 262 PHE A N 1
ATOM 2050 C CA . PHE A 1 262 ? -15.724 4.970 -0.473 1.00 68.31 262 PHE A CA 1
ATOM 2051 C C . PHE A 1 262 ? -15.073 5.473 0.830 1.00 68.31 262 PHE A C 1
ATOM 2053 O O . PHE A 1 262 ? -14.152 6.289 0.741 1.00 68.31 262 PHE A O 1
ATOM 2060 N N . PRO A 1 263 ? -15.553 5.056 2.023 1.00 55.53 263 PRO A N 1
ATOM 2061 C CA . PRO A 1 263 ? -15.028 5.544 3.300 1.00 55.53 263 PRO A CA 1
ATOM 2062 C C . PRO A 1 263 ? -13.622 5.025 3.591 1.00 55.53 263 PRO A C 1
ATOM 2064 O O . PRO A 1 263 ? -13.357 3.849 3.248 1.00 55.53 263 PRO A O 1
#

Foldseek 3Di:
DWFKWFADDDPPVVVVVLVVVQVVLQVCLVVVHPDVLVVQVVVQQCVQPVVVVPFRWDDKDAQDDGLTLTPPDLQCNLSSQARMWIAGPVRDIAGEHEAEQPDQFRIKGFQQVQQADPVLAGDCPGPNNVVCLLQQHQVVLQSVQLCQLVVNDDDDDHDDTHHHHLVVQLVVQSSSNGFRHWYWYDNDPRDIDIHHRHPVLSCQVRPPKHFPDWDHHHNVGLKIWTWIDGQFFIWIWIFAPPDPDRGGRMITIGTPDTDDPSD

pLDDT: mean 87.52, std 12.74, range [37.84, 98.38]